Protein AF-K1RZ80-F1 (afdb_monomer_lite)

Structure (mmCIF, N/CA/C/O backbone):
data_AF-K1RZ80-F1
#
_entry.id   AF-K1RZ80-F1
#
loop_
_atom_site.group_PDB
_atom_site.id
_atom_site.type_symbol
_atom_site.label_atom_id
_atom_site.label_alt_id
_atom_site.label_comp_id
_atom_site.label_asym_id
_atom_site.label_entity_id
_atom_site.label_seq_id
_atom_site.pdbx_PDB_ins_code
_atom_site.Cartn_x
_atom_site.Cartn_y
_atom_site.Cartn_z
_atom_site.occupancy
_atom_site.B_iso_or_equiv
_atom_site.auth_seq_id
_atom_site.auth_comp_id
_atom_site.auth_asym_id
_atom_site.auth_atom_id
_atom_site.pdbx_PDB_model_num
ATOM 1 N N . SER A 1 1 ? -7.656 14.127 13.919 1.00 86.62 1 SER A N 1
ATOM 2 C CA . SER A 1 1 ? -7.186 12.731 14.032 1.00 86.62 1 SER A CA 1
ATOM 3 C C . SER A 1 1 ? -7.521 12.217 15.418 1.00 86.62 1 SER A C 1
ATOM 5 O O . SER A 1 1 ? -7.680 13.030 16.324 1.00 86.62 1 SER A O 1
ATOM 7 N N . PHE A 1 2 ? -7.633 10.900 15.578 1.00 92.19 2 PHE A N 1
ATOM 8 C CA . PHE A 1 2 ? -7.789 10.241 16.875 1.00 92.19 2 PHE A CA 1
ATOM 9 C C . PHE A 1 2 ? -6.548 9.406 17.171 1.00 92.19 2 PHE A C 1
ATOM 11 O O . PHE A 1 2 ? -6.024 8.739 16.284 1.00 92.19 2 PHE A O 1
ATOM 18 N N . PHE A 1 3 ? -6.063 9.457 18.407 1.00 91.81 3 PHE A N 1
ATOM 19 C CA . PHE A 1 3 ? -4.925 8.660 18.851 1.00 91.81 3 PHE A CA 1
ATOM 20 C C . PHE A 1 3 ? -5.044 8.362 20.343 1.00 91.81 3 PHE A C 1
ATOM 22 O O . PHE A 1 3 ? -5.672 9.110 21.094 1.00 91.81 3 PHE A O 1
ATOM 29 N N . TYR A 1 4 ? -4.457 7.242 20.754 1.00 93.12 4 TYR A N 1
ATOM 30 C CA . TYR A 1 4 ? -4.337 6.868 22.155 1.00 93.12 4 TYR A CA 1
ATOM 31 C C . TYR A 1 4 ? -3.032 7.422 22.726 1.00 93.12 4 TYR A C 1
ATOM 33 O O . TYR A 1 4 ? -2.011 7.414 22.042 1.00 93.12 4 TYR A O 1
ATOM 41 N N . GLN A 1 5 ? -3.079 7.881 23.974 1.00 91.75 5 GLN A N 1
ATOM 42 C CA . GLN A 1 5 ? -1.928 8.422 24.677 1.00 91.75 5 GLN A CA 1
ATOM 43 C C . GLN A 1 5 ? -1.682 7.609 25.948 1.00 91.75 5 GLN A C 1
ATOM 45 O O . GLN A 1 5 ? -2.529 7.569 26.837 1.00 91.75 5 GLN A O 1
ATOM 50 N N . GLU A 1 6 ? -0.529 6.949 25.990 1.00 89.38 6 GLU A N 1
ATOM 51 C CA . GLU A 1 6 ? -0.130 6.035 27.068 1.00 89.38 6 GLU A CA 1
ATOM 52 C C . GLU A 1 6 ? 0.535 6.783 28.228 1.00 89.38 6 GLU A C 1
ATOM 54 O O . GLU A 1 6 ? 0.257 6.515 29.395 1.00 89.38 6 GLU A O 1
ATOM 59 N N . GLU A 1 7 ? 1.339 7.793 27.898 1.00 91.69 7 GLU A N 1
ATOM 60 C CA . GLU A 1 7 ? 2.080 8.591 28.870 1.00 91.69 7 GLU A CA 1
ATOM 61 C C . GLU A 1 7 ? 1.317 9.854 29.300 1.00 91.69 7 GLU A C 1
ATOM 63 O O . GLU A 1 7 ? 0.594 10.451 28.490 1.00 91.69 7 GLU A O 1
ATOM 68 N N . PRO A 1 8 ? 1.519 10.346 30.538 1.00 91.38 8 PRO A N 1
ATOM 69 C CA . PRO A 1 8 ? 0.968 11.623 30.982 1.00 91.38 8 PRO A CA 1
ATOM 70 C C . PRO A 1 8 ? 1.283 12.767 30.007 1.00 91.38 8 PRO A C 1
ATOM 72 O O . PRO A 1 8 ? 2.397 12.884 29.499 1.00 91.38 8 PRO A O 1
ATOM 75 N N . PHE A 1 9 ? 0.305 13.639 29.760 1.00 89.25 9 PHE A N 1
ATOM 76 C CA . PHE A 1 9 ? 0.421 14.705 28.766 1.00 89.25 9 PHE A CA 1
ATOM 77 C C . PHE A 1 9 ? -0.214 16.015 29.234 1.00 89.25 9 PHE A C 1
ATOM 79 O O . PHE A 1 9 ? -1.078 16.042 30.110 1.00 89.25 9 PHE A O 1
ATOM 86 N N . LEU A 1 10 ? 0.208 17.109 28.600 1.00 90.00 10 LEU A N 1
ATOM 87 C CA . LEU A 1 10 ? -0.449 18.411 28.669 1.00 90.00 10 LEU A CA 1
ATOM 88 C C . LEU A 1 10 ? -1.168 18.646 27.341 1.00 90.00 10 LEU A C 1
ATOM 90 O O . LEU A 1 10 ? -0.557 18.530 26.279 1.00 90.00 10 LEU A O 1
ATOM 94 N N . SER A 1 11 ? -2.460 18.961 27.383 1.00 87.50 11 SER A N 1
ATOM 95 C CA . SER A 1 11 ? -3.217 19.258 26.169 1.00 87.50 11 SER A CA 1
ATOM 96 C C . SER A 1 11 ? -2.993 20.700 25.708 1.00 87.50 11 SER A C 1
ATOM 98 O O . SER A 1 11 ? -2.917 21.636 26.505 1.00 87.50 11 SER A O 1
ATOM 100 N N . GLY A 1 12 ? -2.908 20.880 24.389 1.00 87.50 12 GLY A N 1
ATOM 101 C CA . GLY A 1 12 ? -3.024 22.196 23.762 1.00 87.50 12 GLY A CA 1
ATOM 102 C C . GLY A 1 12 ? -4.464 22.719 23.802 1.00 87.50 12 GLY A C 1
ATOM 103 O O . GLY A 1 12 ? -5.393 21.989 24.146 1.00 87.50 12 GLY A O 1
ATOM 104 N N . ARG A 1 13 ? -4.654 23.986 23.407 1.00 85.38 13 ARG A N 1
ATOM 105 C CA . ARG A 1 13 ? -5.949 24.690 23.477 1.00 85.38 13 ARG A CA 1
ATOM 106 C C . ARG A 1 13 ? -7.095 23.950 22.773 1.00 85.38 13 ARG A C 1
ATOM 108 O O . ARG A 1 13 ? -8.190 23.892 23.316 1.00 85.38 13 ARG A O 1
ATOM 115 N N . ASP A 1 14 ? -6.828 23.387 21.596 1.00 86.19 14 ASP A N 1
ATOM 116 C CA . ASP A 1 14 ? -7.853 22.810 20.714 1.00 86.19 14 ASP A CA 1
ATOM 117 C C . ASP A 1 14 ? -7.755 21.272 20.647 1.00 86.19 14 ASP A C 1
ATOM 119 O O . ASP A 1 14 ? -7.998 20.661 19.608 1.00 86.19 14 ASP A O 1
ATOM 123 N N . ILE A 1 15 ? -7.354 20.641 21.760 1.00 88.44 15 ILE A N 1
ATOM 124 C CA . ILE A 1 15 ? -7.322 19.181 21.918 1.00 88.44 15 ILE A CA 1
ATOM 125 C C . ILE A 1 15 ? -8.421 18.756 22.889 1.00 88.44 15 ILE A C 1
ATOM 127 O O . ILE A 1 15 ? -8.431 19.149 24.056 1.00 88.44 15 ILE A O 1
ATOM 131 N N . TYR A 1 16 ? -9.311 17.892 22.409 1.00 89.56 16 TYR A N 1
ATOM 132 C CA . TYR A 1 16 ? -10.316 17.218 23.223 1.00 89.56 16 TYR A CA 1
ATOM 133 C C . TYR A 1 16 ? -9.842 15.806 23.577 1.00 89.56 16 TYR A C 1
ATOM 135 O O . TYR A 1 16 ? -9.120 15.180 22.802 1.00 89.56 16 TYR A O 1
ATOM 143 N N . 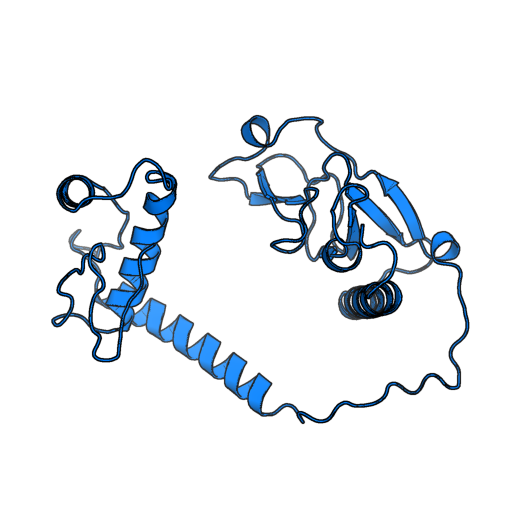TYR A 1 17 ? -10.262 15.295 24.734 1.00 89.75 17 TYR A N 1
ATOM 144 C CA . TYR A 1 17 ? -9.967 13.928 25.157 1.00 89.75 17 TYR A CA 1
ATOM 145 C C . TYR A 1 17 ? -11.244 13.202 25.576 1.00 89.75 17 TYR A C 1
ATOM 147 O O . TYR A 1 17 ? -12.213 13.813 26.030 1.00 89.75 17 TYR A O 1
ATOM 155 N N . VAL A 1 18 ? -11.219 11.882 25.429 1.00 88.44 18 VAL A N 1
ATOM 156 C CA . VAL A 1 18 ? -12.229 10.972 25.969 1.00 88.44 18 VAL A CA 1
ATOM 157 C C . VAL A 1 18 ? -11.600 10.281 27.170 1.00 88.44 18 VAL A C 1
ATOM 159 O O . VAL A 1 18 ? -10.481 9.783 27.071 1.00 88.44 18 VAL A O 1
ATOM 162 N N . ASP A 1 19 ? -12.287 10.266 28.313 1.00 88.62 19 ASP A N 1
ATOM 163 C CA . ASP A 1 19 ? -11.787 9.552 29.487 1.00 88.62 19 ASP A CA 1
ATOM 164 C C . ASP A 1 19 ? -11.922 8.040 29.286 1.00 88.62 19 ASP A C 1
ATOM 166 O O . ASP A 1 19 ? -13.008 7.460 29.373 1.00 88.62 19 ASP A O 1
ATOM 170 N N . THR A 1 20 ? -10.791 7.409 28.998 1.00 90.06 20 THR A N 1
ATOM 171 C CA . THR A 1 20 ? -10.685 5.985 28.695 1.00 90.06 20 THR A CA 1
ATOM 172 C C . THR A 1 20 ? -9.988 5.191 29.797 1.00 90.06 20 THR A C 1
ATOM 174 O O . THR A 1 20 ? -9.735 4.007 29.613 1.00 90.06 20 THR A O 1
ATOM 177 N N . ARG A 1 21 ? -9.738 5.784 30.976 1.00 88.44 21 ARG A N 1
ATOM 178 C CA . ARG A 1 21 ? -8.948 5.172 32.071 1.00 88.44 21 ARG A CA 1
ATOM 179 C C . ARG A 1 21 ? -9.487 3.840 32.599 1.00 88.44 21 ARG A C 1
ATOM 181 O O . ARG A 1 21 ? -8.762 3.102 33.253 1.00 88.44 21 ARG A O 1
ATOM 188 N N . LYS A 1 22 ? -10.762 3.542 32.348 1.00 92.06 22 LYS A N 1
ATOM 189 C CA . LYS A 1 22 ? -11.399 2.264 32.704 1.00 92.06 22 LYS A CA 1
ATOM 190 C C . LYS A 1 22 ? -11.140 1.134 31.700 1.00 92.06 22 LYS A C 1
ATOM 192 O O . LYS A 1 22 ? -11.541 0.005 31.963 1.00 92.06 22 LYS A O 1
ATOM 197 N N . TYR A 1 23 ? -10.550 1.440 30.550 1.00 93.06 23 TYR A N 1
ATOM 198 C CA . TYR A 1 23 ? -10.295 0.494 29.472 1.00 93.06 23 TYR A CA 1
ATOM 199 C C . TYR A 1 23 ? -8.794 0.243 29.332 1.00 93.06 23 TYR A C 1
ATOM 201 O O . TYR A 1 23 ? -7.968 1.086 29.678 1.00 93.06 23 TYR A O 1
ATOM 209 N N . SER A 1 24 ? -8.447 -0.925 28.806 1.00 95.00 24 SER A N 1
ATOM 210 C CA . SER A 1 24 ? -7.075 -1.269 28.447 1.00 95.00 24 SER A CA 1
ATOM 211 C C . SER A 1 24 ? -6.569 -0.409 27.286 1.00 95.00 24 SER A C 1
ATOM 213 O O . SER A 1 24 ? -7.340 0.101 26.466 1.00 95.00 24 SER A O 1
ATOM 215 N N . ALA A 1 25 ? -5.246 -0.295 27.174 1.00 94.81 25 ALA A N 1
ATOM 216 C CA . ALA A 1 25 ? -4.604 0.412 2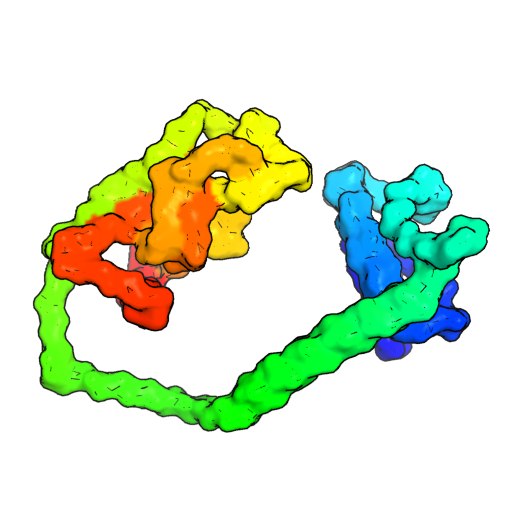6.070 1.00 94.81 25 ALA A CA 1
ATOM 217 C C . ALA A 1 25 ? -4.997 -0.172 24.698 1.00 94.81 25 ALA A C 1
ATOM 219 O O . ALA A 1 25 ? -5.257 0.576 23.758 1.00 94.81 25 ALA A O 1
ATOM 220 N N . ASN A 1 26 ? -5.113 -1.497 24.597 1.00 96.25 26 ASN A N 1
ATOM 221 C CA . ASN A 1 26 ? -5.495 -2.206 23.375 1.00 96.25 26 ASN A CA 1
ATOM 222 C C . ASN A 1 26 ? -6.915 -1.858 22.918 1.00 96.25 26 ASN A C 1
ATOM 224 O O . ASN A 1 26 ? -7.099 -1.432 21.778 1.00 96.25 26 ASN A O 1
ATOM 228 N N . VAL A 1 27 ? -7.900 -1.908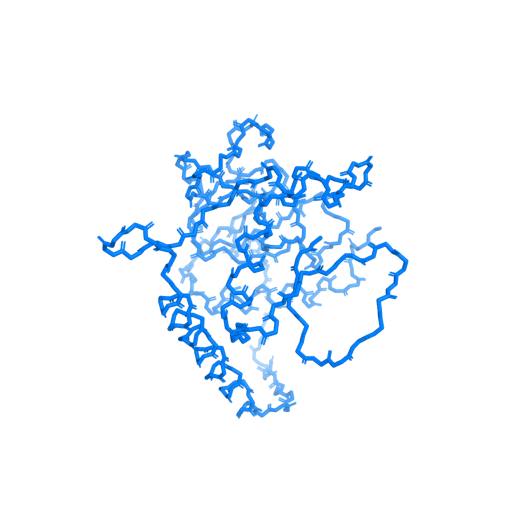 23.818 1.00 96.00 27 VAL A N 1
ATOM 229 C CA . VAL A 1 27 ? -9.266 -1.446 23.523 1.00 96.00 27 VAL A CA 1
ATOM 230 C C . VAL A 1 27 ? -9.270 0.018 23.074 1.00 96.00 27 VAL A C 1
ATOM 232 O O . VAL A 1 27 ? -9.947 0.374 22.108 1.00 96.00 27 VAL A O 1
ATOM 235 N N . CYS A 1 28 ? -8.496 0.880 23.738 1.00 95.69 28 CYS A N 1
ATOM 236 C CA . CYS A 1 28 ? -8.421 2.294 23.372 1.00 95.69 28 CYS A CA 1
ATOM 237 C C . CYS A 1 28 ? -7.835 2.506 21.971 1.00 95.69 28 CYS A C 1
ATOM 239 O O . CYS A 1 28 ? -8.366 3.313 21.207 1.00 95.69 28 CYS A O 1
ATOM 241 N N . ARG A 1 29 ? -6.765 1.779 21.625 1.00 95.00 29 ARG A N 1
ATOM 242 C CA . ARG A 1 29 ? -6.146 1.808 20.291 1.00 95.00 29 ARG A CA 1
ATOM 243 C C . ARG A 1 29 ? -7.136 1.341 19.224 1.00 95.00 29 ARG A C 1
ATOM 245 O O . ARG A 1 29 ? -7.298 2.038 18.228 1.00 95.00 29 ARG A O 1
ATOM 252 N N . PHE A 1 30 ? -7.865 0.250 19.473 1.00 96.44 30 PHE A N 1
ATOM 253 C CA . PHE A 1 30 ? -8.898 -0.246 18.558 1.00 96.44 30 PHE A CA 1
ATOM 254 C C . PHE A 1 30 ? -9.966 0.819 18.272 1.00 96.44 30 PHE A C 1
ATOM 256 O O . PHE A 1 30 ? -10.258 1.141 17.120 1.00 96.44 30 PHE A O 1
ATOM 263 N N . ILE A 1 31 ? -10.522 1.419 19.329 1.00 94.62 31 ILE A N 1
ATOM 264 C CA . ILE A 1 31 ? -11.562 2.446 19.202 1.00 94.62 31 ILE A CA 1
ATOM 265 C C . ILE A 1 31 ? -11.027 3.686 18.483 1.00 94.62 31 ILE A C 1
ATOM 267 O O . ILE A 1 31 ? -11.729 4.246 17.641 1.00 94.62 31 ILE A O 1
ATOM 271 N N . ALA A 1 32 ? -9.791 4.107 18.769 1.00 94.50 32 ALA A N 1
ATOM 272 C CA . ALA A 1 32 ? -9.161 5.222 18.068 1.00 94.50 32 ALA A CA 1
ATOM 273 C C . ALA A 1 32 ? -9.068 4.956 16.554 1.00 94.50 32 ALA A C 1
ATOM 275 O O . ALA A 1 32 ? -9.372 5.850 15.763 1.00 94.50 32 ALA A O 1
ATOM 276 N N . THR A 1 33 ? -8.741 3.726 16.143 1.00 92.56 33 THR A N 1
ATOM 277 C CA . THR A 1 33 ? -8.739 3.319 14.730 1.00 92.56 33 THR A CA 1
ATOM 278 C C . THR A 1 33 ? -10.136 3.387 14.113 1.00 92.56 33 THR A C 1
ATOM 280 O O . THR A 1 33 ? -10.295 3.953 13.032 1.00 92.56 33 THR A O 1
ATOM 283 N N . CYS A 1 34 ? -11.171 2.894 14.801 1.00 94.62 34 CYS A N 1
ATOM 284 C CA . CYS A 1 34 ? -12.553 3.006 14.324 1.00 94.62 34 CYS A CA 1
ATOM 285 C C . CYS A 1 34 ? -13.002 4.470 14.191 1.00 94.62 34 CYS A C 1
ATOM 287 O O . CYS A 1 34 ? -13.637 4.833 13.204 1.00 94.62 34 CYS A O 1
ATOM 289 N N . LEU A 1 35 ? -12.633 5.337 15.137 1.00 93.69 35 LEU A N 1
ATOM 290 C CA . LEU A 1 35 ? -12.926 6.773 15.085 1.00 93.69 35 LEU A CA 1
ATOM 291 C C . LEU A 1 35 ? -12.171 7.492 13.963 1.00 93.69 35 LEU A C 1
ATOM 293 O O . LEU A 1 35 ? -12.647 8.492 13.430 1.00 93.69 35 LEU A O 1
ATOM 297 N N . GLN A 1 36 ? -11.012 6.986 13.547 1.00 91.19 36 GLN A N 1
ATOM 298 C CA . GLN A 1 36 ? -10.270 7.580 12.442 1.00 91.19 36 GLN A CA 1
ATOM 299 C C . GLN A 1 36 ? -11.064 7.534 11.122 1.00 91.19 36 GLN A C 1
ATOM 301 O O . GLN A 1 36 ? -10.875 8.403 10.270 1.00 91.19 36 GLN A O 1
ATOM 306 N N . THR A 1 37 ? -12.013 6.599 10.987 1.00 89.44 37 THR A N 1
ATOM 307 C CA . THR A 1 37 ? -12.876 6.469 9.802 1.00 89.44 37 THR A CA 1
ATOM 308 C C . THR A 1 37 ? -13.810 7.656 9.587 1.00 89.44 37 THR A C 1
ATOM 310 O O . THR A 1 37 ? -14.185 7.901 8.454 1.00 89.44 37 THR A O 1
ATOM 313 N N . ILE A 1 38 ? -14.156 8.442 10.613 1.00 91.62 38 ILE A N 1
ATOM 314 C CA . ILE A 1 38 ? -15.034 9.617 10.448 1.00 91.62 38 ILE A CA 1
ATOM 315 C C . ILE A 1 38 ? -14.258 10.916 10.212 1.00 91.62 38 ILE A C 1
ATOM 317 O O . ILE A 1 38 ? -14.853 11.946 9.908 1.00 91.62 38 ILE A O 1
ATOM 321 N N . VAL A 1 39 ? -12.926 10.897 10.329 1.00 88.62 39 VAL A N 1
ATOM 322 C CA . VAL A 1 39 ? -12.100 12.115 10.277 1.00 88.62 39 VAL A CA 1
ATOM 323 C C . VAL A 1 39 ? -12.181 12.815 8.921 1.00 88.62 39 VAL A C 1
ATOM 325 O O . VAL A 1 39 ? -12.120 14.040 8.880 1.00 88.62 39 VAL A O 1
ATOM 328 N N . PHE A 1 40 ? -12.377 12.081 7.821 1.00 85.44 40 PHE A N 1
ATOM 329 C CA . PHE A 1 40 ? -12.494 12.683 6.487 1.00 85.44 40 PHE A CA 1
ATOM 330 C C . PHE A 1 40 ? -13.704 13.625 6.352 1.00 85.44 40 PHE A C 1
ATOM 332 O O . PHE A 1 40 ? -13.670 14.537 5.529 1.00 85.44 40 PHE A O 1
ATOM 339 N N . LYS A 1 41 ? -14.749 13.446 7.179 1.00 88.12 41 LYS A N 1
ATOM 340 C CA . LYS A 1 41 ? -15.929 14.326 7.225 1.00 88.12 41 LYS A CA 1
ATOM 341 C C . LYS A 1 41 ? -15.608 15.717 7.785 1.00 88.12 41 LYS A C 1
ATOM 343 O O . LYS A 1 41 ? -16.384 16.647 7.581 1.00 88.12 41 LYS A O 1
ATOM 348 N N . TYR A 1 42 ? -14.480 15.853 8.485 1.00 90.56 42 TYR A N 1
ATOM 349 C CA . TYR A 1 42 ? -14.088 17.048 9.231 1.00 90.56 42 TYR A CA 1
ATOM 350 C C . TYR A 1 42 ? -12.750 17.609 8.725 1.00 90.56 42 TYR A C 1
ATOM 352 O O . TYR A 1 42 ? -11.717 17.477 9.395 1.00 90.56 42 TYR A O 1
ATOM 360 N N . PRO A 1 43 ? -12.732 18.198 7.513 1.00 84.31 43 PRO A N 1
ATOM 361 C CA . PRO A 1 43 ? -11.545 18.832 6.950 1.00 84.31 43 PRO A CA 1
ATOM 362 C C . PRO A 1 43 ? -11.122 20.073 7.751 1.00 84.31 43 PRO A C 1
ATOM 364 O O . PRO A 1 43 ? -11.834 20.559 8.622 1.00 84.31 43 PRO A O 1
ATOM 367 N N . TYR A 1 44 ? -9.958 20.639 7.427 1.00 79.69 44 TYR A N 1
ATOM 368 C CA . TYR A 1 44 ? -9.350 21.744 8.185 1.00 79.69 44 TYR A CA 1
ATOM 369 C C . TYR A 1 44 ? -10.280 22.951 8.436 1.00 79.69 44 TYR A C 1
ATOM 371 O O . TYR A 1 44 ? -10.255 23.542 9.512 1.00 79.69 44 TYR A O 1
ATOM 379 N N . ASN A 1 45 ? -11.113 23.315 7.459 1.00 88.69 45 ASN A N 1
ATOM 380 C CA . ASN A 1 45 ? -12.065 24.425 7.566 1.00 88.69 45 ASN A CA 1
ATOM 381 C C . ASN A 1 45 ? -13.384 24.053 8.276 1.00 88.69 45 ASN A C 1
ATOM 383 O O . ASN A 1 45 ? -14.213 24.934 8.500 1.00 88.69 45 ASN A O 1
ATOM 387 N N . PHE A 1 46 ? -13.578 22.781 8.630 1.00 87.44 46 PHE A N 1
ATOM 388 C CA . PHE A 1 46 ? -14.744 22.265 9.339 1.00 87.44 46 PHE A CA 1
ATOM 389 C C . PHE A 1 46 ? -14.312 21.254 10.412 1.00 87.44 46 PHE A C 1
ATOM 391 O O . PHE A 1 46 ? -14.322 20.041 10.211 1.00 87.44 46 PHE A O 1
ATOM 398 N N . GLY A 1 47 ? -13.887 21.780 11.563 1.00 86.69 47 GLY A N 1
ATOM 399 C CA . GLY A 1 47 ? -13.358 20.979 12.664 1.00 86.69 47 GLY A CA 1
ATOM 400 C C . GLY A 1 47 ? -14.412 20.134 13.385 1.00 86.69 47 GLY A C 1
ATOM 401 O O . GLY A 1 47 ? -15.580 20.504 13.494 1.00 86.69 47 GLY A O 1
ATOM 402 N N . LEU A 1 48 ? -13.963 19.005 13.932 1.00 89.81 48 LEU A N 1
ATOM 403 C CA . LEU A 1 48 ? -14.770 18.131 14.776 1.00 89.81 48 LEU A CA 1
ATOM 404 C C . LEU A 1 48 ? -14.854 18.686 16.204 1.00 89.81 48 LEU A C 1
ATOM 406 O O . LEU A 1 48 ? -13.872 18.664 16.945 1.00 89.81 48 LEU A O 1
ATOM 410 N N . PHE A 1 49 ? -16.038 19.154 16.593 1.00 91.00 49 PHE A N 1
ATOM 411 C CA . PHE A 1 49 ? -16.334 19.616 17.952 1.00 91.00 49 PHE A CA 1
ATOM 412 C C . PHE A 1 49 ? -17.023 18.519 18.782 1.00 91.00 49 PHE A C 1
ATOM 414 O O . PHE A 1 49 ? -17.700 17.665 18.207 1.00 91.00 49 PHE A O 1
ATOM 421 N N . PRO A 1 50 ? -16.925 18.543 20.127 1.00 90.75 50 PRO A N 1
ATOM 422 C CA . PRO A 1 50 ? -17.493 17.501 20.986 1.00 90.75 50 PRO A CA 1
ATOM 423 C C . PRO A 1 50 ? -18.980 17.217 20.759 1.00 90.75 50 PRO A C 1
ATOM 425 O O . PRO A 1 50 ? -19.379 16.060 20.801 1.00 90.75 50 PRO A O 1
ATOM 428 N N . GLU A 1 51 ? -19.794 18.243 20.495 1.00 91.94 51 GLU A N 1
ATOM 429 C CA . GLU A 1 51 ? -21.226 18.051 20.221 1.00 91.94 51 GLU A CA 1
ATOM 430 C C . GLU A 1 51 ? -21.464 17.266 18.926 1.00 91.94 51 GLU A C 1
ATOM 432 O O . GLU A 1 51 ? -22.315 16.389 18.904 1.00 91.94 51 GLU A O 1
ATOM 437 N N . LEU A 1 52 ? -20.653 17.494 17.889 1.00 92.69 52 LEU A N 1
ATOM 438 C CA . LEU A 1 52 ? -20.739 16.737 16.637 1.00 92.69 52 LEU A CA 1
ATOM 439 C C . LEU A 1 52 ? -20.314 15.278 16.842 1.00 92.69 52 LEU A C 1
ATOM 441 O O . LEU A 1 52 ? -20.942 14.373 16.308 1.00 92.69 52 LEU A O 1
ATOM 445 N N . LEU A 1 53 ? -19.279 15.040 17.656 1.00 92.00 53 LEU A N 1
ATOM 446 C CA . LEU A 1 53 ? -18.801 13.686 17.945 1.00 92.00 53 LEU A CA 1
ATOM 447 C C . LEU A 1 53 ? -19.842 12.833 18.692 1.00 92.00 53 LEU A C 1
ATOM 449 O O . LEU A 1 53 ? -19.864 11.620 18.508 1.00 92.00 53 LEU A O 1
ATOM 453 N N . LYS A 1 54 ? -20.702 13.437 19.523 1.00 92.00 54 LYS A N 1
ATOM 454 C CA . LYS A 1 54 ? -21.769 12.708 20.237 1.00 92.00 54 LYS A CA 1
ATOM 455 C C . LYS A 1 54 ? -22.816 12.113 19.293 1.00 92.00 54 LYS A C 1
ATOM 457 O O . LYS A 1 54 ? -23.390 11.080 19.627 1.00 92.00 54 LYS A O 1
ATOM 462 N N . ASP A 1 55 ? -23.040 12.752 18.148 1.00 93.31 55 ASP A N 1
ATOM 463 C CA . ASP A 1 55 ? -24.021 12.326 17.145 1.00 93.31 55 ASP A CA 1
ATOM 464 C C . ASP A 1 55 ? -23.419 11.390 16.082 1.00 93.31 55 ASP A C 1
ATOM 466 O O . ASP A 1 55 ? -24.141 10.798 15.274 1.00 93.31 55 ASP A O 1
ATOM 470 N N . GLU A 1 56 ? -22.093 11.236 16.070 1.00 94.06 56 GLU A N 1
ATOM 471 C CA . GLU A 1 56 ? -21.398 10.378 15.119 1.00 94.06 56 GLU A CA 1
ATOM 472 C C . GLU A 1 56 ? -21.606 8.887 15.403 1.00 94.06 56 GLU A C 1
ATOM 474 O O . GLU A 1 56 ? -21.781 8.438 16.538 1.00 94.06 56 GLU A O 1
ATOM 479 N N . ARG A 1 57 ? -21.574 8.091 14.331 1.00 92.88 57 ARG A N 1
ATOM 480 C CA . ARG A 1 57 ? -21.808 6.644 14.389 1.00 92.88 57 ARG A CA 1
ATOM 481 C C . ARG A 1 57 ? -20.608 5.912 13.816 1.00 92.88 57 ARG A C 1
ATOM 483 O O . ARG A 1 57 ? -20.239 6.127 12.665 1.00 92.88 57 ARG A O 1
ATOM 490 N N . ILE A 1 58 ? -20.045 5.013 14.615 1.00 93.69 58 ILE A N 1
ATOM 491 C CA . ILE A 1 58 ? -18.965 4.109 14.213 1.00 93.69 58 ILE A CA 1
ATOM 492 C C . ILE A 1 58 ? -19.416 2.657 14.352 1.00 93.69 58 ILE A C 1
ATOM 494 O O . ILE A 1 58 ? -20.278 2.337 15.172 1.00 93.69 58 ILE A O 1
ATOM 498 N N . MET A 1 59 ? -18.824 1.775 13.549 1.00 92.94 59 MET A N 1
ATOM 499 C CA . MET A 1 59 ? -19.026 0.335 13.678 1.00 92.94 59 MET A CA 1
ATOM 500 C C . MET A 1 59 ? -18.059 -0.228 14.714 1.00 92.94 59 MET A C 1
ATOM 502 O O . MET A 1 59 ? -16.856 0.015 14.640 1.00 92.94 59 MET A O 1
ATOM 506 N N . LEU A 1 60 ? -18.595 -0.991 15.664 1.00 95.38 60 LEU A N 1
ATOM 507 C CA . LEU A 1 60 ? -17.833 -1.695 16.688 1.00 95.38 60 LEU A CA 1
ATOM 508 C C . LEU A 1 60 ? -18.321 -3.146 16.786 1.00 95.38 60 LEU A C 1
ATOM 510 O O . LEU A 1 60 ? -19.490 -3.417 16.498 1.00 95.38 60 LEU A O 1
ATOM 514 N N . PRO A 1 61 ? -17.444 -4.084 17.176 1.00 96.38 61 PRO A N 1
ATOM 515 C CA . PRO A 1 61 ? -17.807 -5.486 17.315 1.00 96.38 61 PRO A CA 1
ATOM 516 C C . PRO A 1 61 ? -18.786 -5.677 18.478 1.00 96.38 61 PRO A C 1
ATOM 518 O O . PRO A 1 61 ? -18.642 -5.058 19.535 1.00 96.38 61 PRO A O 1
ATOM 521 N N . VAL A 1 62 ? -19.754 -6.573 18.287 1.00 97.25 62 VAL A N 1
ATOM 522 C CA . VAL A 1 62 ? -20.734 -6.964 19.309 1.00 97.25 62 VAL A CA 1
ATOM 523 C C . VAL A 1 62 ? -20.619 -8.448 19.648 1.00 97.25 62 VAL A C 1
ATOM 525 O O . VAL A 1 62 ? -20.107 -9.242 18.856 1.00 97.25 62 VAL A O 1
ATOM 528 N N . ASP A 1 63 ? -21.022 -8.817 20.858 1.00 95.38 63 ASP A N 1
ATOM 529 C CA . ASP A 1 63 ? -21.056 -10.192 21.338 1.00 95.38 63 ASP A CA 1
ATOM 530 C C . ASP A 1 63 ? -22.371 -10.890 20.940 1.00 95.38 63 ASP A C 1
ATOM 532 O O . ASP A 1 63 ? -23.229 -10.330 20.254 1.00 95.38 63 ASP A O 1
ATOM 536 N N . SER A 1 64 ? -22.555 -12.137 21.379 1.00 94.75 64 SER A N 1
ATOM 537 C CA . SER A 1 64 ? -23.773 -12.908 21.095 1.00 94.75 64 SER A CA 1
ATOM 538 C C . SER A 1 64 ? -25.047 -12.330 21.724 1.00 94.75 64 SER A C 1
ATOM 540 O O . SER A 1 64 ? -26.144 -12.763 21.373 1.00 94.75 64 SER A O 1
ATOM 542 N N . LYS A 1 65 ? -24.923 -11.365 22.641 1.00 94.81 65 LYS A N 1
ATOM 543 C CA . LYS A 1 65 ? -26.035 -10.651 23.277 1.00 94.81 65 LYS A CA 1
ATOM 544 C C . LYS A 1 65 ? -26.327 -9.311 22.595 1.00 94.81 65 LYS A C 1
ATOM 546 O O . LYS A 1 65 ? -27.306 -8.669 22.959 1.00 94.81 65 LYS A O 1
ATOM 551 N N . GLY A 1 66 ? -25.527 -8.914 21.602 1.00 93.44 66 GLY A N 1
ATOM 552 C CA . GLY A 1 66 ? -25.637 -7.622 20.926 1.00 93.44 66 GLY A CA 1
ATOM 553 C C . GLY A 1 66 ? -24.971 -6.470 21.682 1.00 93.44 66 GLY A C 1
ATOM 554 O O . GLY A 1 66 ? -25.129 -5.319 21.282 1.00 93.44 66 GLY A O 1
ATOM 555 N N . GLU A 1 67 ? -24.223 -6.765 22.746 1.00 94.94 67 GLU A N 1
ATOM 556 C CA . GLU A 1 67 ? -23.472 -5.778 23.523 1.00 94.94 67 GLU A CA 1
ATOM 557 C C . GLU A 1 67 ? -22.056 -5.620 22.962 1.00 94.94 67 GLU A C 1
ATOM 559 O O . GLU A 1 67 ? -21.561 -6.495 22.257 1.00 94.94 67 GLU A O 1
ATOM 564 N N . LEU A 1 68 ? -21.366 -4.519 23.272 1.00 94.69 68 LEU A N 1
ATOM 565 C CA . LEU A 1 68 ? -19.997 -4.297 22.789 1.00 94.69 68 LEU A CA 1
ATOM 566 C C . LEU A 1 68 ? -19.047 -5.428 23.208 1.00 94.69 68 LEU A C 1
ATOM 568 O O . LEU A 1 68 ? -18.907 -5.749 24.390 1.00 94.69 68 LEU A O 1
ATOM 572 N N . ASN A 1 69 ? -18.330 -5.981 22.231 1.00 97.19 69 ASN A N 1
ATOM 573 C CA . ASN A 1 69 ? -17.394 -7.075 22.448 1.00 97.19 69 ASN A CA 1
ATOM 574 C C . ASN A 1 69 ? -16.000 -6.549 22.811 1.00 97.19 69 ASN A C 1
ATOM 576 O O . ASN A 1 69 ? -15.085 -6.499 21.988 1.00 97.19 69 ASN A O 1
ATOM 580 N N . TRP A 1 70 ? -15.850 -6.139 24.070 1.00 94.88 70 TRP A N 1
ATOM 581 C CA . TRP A 1 70 ? -14.587 -5.633 24.619 1.00 94.88 70 TRP A CA 1
ATOM 582 C C . TRP A 1 70 ? -13.450 -6.651 24.546 1.00 94.88 70 TRP A C 1
ATOM 584 O O . TRP A 1 70 ? -12.317 -6.277 24.258 1.00 94.88 70 TRP A O 1
ATOM 594 N N . MET A 1 71 ? -13.765 -7.928 24.766 1.00 96.06 71 MET A N 1
ATOM 595 C CA . MET A 1 71 ? -12.781 -9.010 24.754 1.00 96.06 71 MET A CA 1
ATOM 596 C C . MET A 1 71 ? -12.216 -9.236 23.353 1.00 96.06 71 MET A C 1
ATOM 598 O O . MET A 1 71 ? -11.007 -9.336 23.198 1.00 96.06 71 MET A O 1
ATOM 602 N N . TYR A 1 72 ? -13.062 -9.196 22.320 1.00 96.81 72 TYR A N 1
ATOM 603 C CA . TYR A 1 72 ? -12.590 -9.245 20.938 1.00 96.81 72 TYR A CA 1
ATOM 604 C C . TYR A 1 72 ? -11.659 -8.072 20.608 1.00 96.81 72 TYR A C 1
ATOM 606 O O . TYR A 1 72 ? -10.617 -8.278 19.993 1.00 96.81 72 TYR A O 1
ATOM 614 N N . MET A 1 73 ? -12.019 -6.842 21.004 1.00 96.75 73 MET A N 1
ATOM 615 C CA . MET A 1 73 ? -11.178 -5.665 20.740 1.00 96.75 73 MET A CA 1
ATOM 616 C C . MET A 1 73 ? -9.806 -5.788 21.416 1.00 96.75 73 MET A C 1
ATOM 618 O O . MET A 1 73 ? -8.800 -5.410 20.816 1.00 96.75 73 MET A O 1
ATOM 622 N N . GLU A 1 74 ? -9.769 -6.339 22.633 1.00 96.88 74 GLU A N 1
ATOM 623 C CA . GLU A 1 74 ? -8.535 -6.640 23.361 1.00 96.88 74 GLU A CA 1
ATOM 624 C C . GLU A 1 74 ? -7.681 -7.674 22.622 1.00 96.88 74 GLU A C 1
ATOM 626 O O . GLU A 1 74 ? -6.555 -7.372 22.237 1.00 96.88 74 GLU A O 1
ATOM 631 N N . GLU A 1 75 ? -8.230 -8.868 22.386 1.00 97.12 75 GLU A N 1
ATOM 632 C CA . GLU A 1 75 ? -7.514 -10.003 21.792 1.00 97.12 75 GLU A CA 1
ATOM 633 C C . GLU A 1 75 ? -7.022 -9.688 20.376 1.00 97.12 75 GLU A C 1
ATOM 635 O O . GLU A 1 75 ? -5.899 -10.037 20.005 1.00 97.12 75 GLU A O 1
ATOM 640 N N . TYR A 1 76 ? -7.839 -8.985 19.586 1.00 97.12 76 TYR A N 1
ATOM 641 C CA . TYR A 1 76 ? -7.464 -8.565 18.242 1.00 97.12 76 TYR A CA 1
ATOM 642 C C . TYR A 1 76 ? -6.251 -7.635 18.273 1.00 97.12 76 TYR A C 1
ATOM 644 O O . TYR A 1 76 ? -5.272 -7.871 17.567 1.00 97.12 76 TYR A O 1
ATOM 652 N N . MET A 1 77 ? -6.297 -6.584 19.097 1.00 96.31 77 MET A N 1
ATOM 653 C CA . MET A 1 77 ? -5.186 -5.639 19.176 1.00 96.31 77 MET A CA 1
ATOM 654 C C . MET A 1 77 ? -3.951 -6.259 19.808 1.00 96.31 77 MET A C 1
ATOM 656 O O . MET A 1 77 ? -2.856 -5.968 19.344 1.00 96.31 77 MET A O 1
ATOM 660 N N . GLN A 1 78 ? -4.108 -7.130 20.805 1.00 96.44 78 GLN A N 1
ATOM 661 C CA . GLN A 1 78 ? -2.991 -7.873 21.373 1.00 96.44 78 GLN A CA 1
ATOM 662 C C . GLN A 1 78 ? -2.253 -8.656 20.281 1.00 96.44 78 GLN A C 1
ATOM 664 O O . GLN A 1 78 ? -1.047 -8.487 20.129 1.00 96.44 78 GLN A O 1
ATOM 669 N N . LYS A 1 79 ? -2.978 -9.422 19.459 1.00 96.38 79 LYS A N 1
ATOM 670 C CA . LYS A 1 79 ? -2.379 -10.170 18.349 1.00 96.38 79 LYS A CA 1
ATOM 671 C C . LYS A 1 79 ? -1.652 -9.258 17.354 1.00 96.38 79 LYS A C 1
ATOM 673 O O . LYS A 1 79 ? -0.542 -9.567 16.935 1.00 96.38 79 LYS A O 1
ATOM 678 N N . VAL A 1 80 ? -2.254 -8.1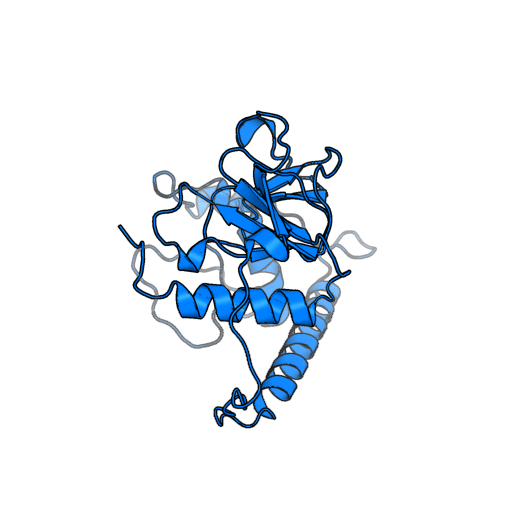22 16.992 1.00 94.25 80 VAL A N 1
ATOM 679 C CA . VAL A 1 80 ? -1.617 -7.138 16.099 1.00 94.25 80 VAL A CA 1
ATOM 680 C C . VAL A 1 80 ? -0.325 -6.586 16.715 1.00 94.25 80 VAL A C 1
ATOM 682 O O . VAL A 1 80 ? 0.679 -6.464 16.017 1.00 94.25 80 VAL A O 1
ATOM 685 N N . MET A 1 81 ? -0.327 -6.263 18.011 1.00 92.69 81 MET A N 1
ATOM 686 C CA . MET A 1 81 ? 0.862 -5.763 18.706 1.00 92.69 81 MET A CA 1
ATOM 687 C C . MET A 1 81 ? 1.967 -6.824 18.772 1.00 92.69 81 MET A C 1
ATOM 689 O O . MET A 1 81 ? 3.116 -6.500 18.488 1.00 92.69 81 MET A O 1
ATOM 693 N N . GLU A 1 82 ? 1.625 -8.084 19.047 1.00 93.75 82 GLU A N 1
ATOM 694 C CA . GLU A 1 82 ? 2.572 -9.209 19.051 1.00 93.75 82 GLU A CA 1
ATOM 695 C C . GLU A 1 82 ? 3.219 -9.428 17.667 1.00 93.75 82 GLU A C 1
ATOM 697 O O . GLU A 1 82 ? 4.433 -9.622 17.561 1.00 93.75 82 GLU A O 1
ATOM 702 N N . GLU A 1 83 ? 2.442 -9.342 16.580 1.00 93.50 83 GLU A N 1
ATOM 703 C CA . GLU A 1 83 ? 2.962 -9.435 15.204 1.00 93.50 83 GLU A CA 1
ATOM 704 C C . GLU A 1 83 ? 3.942 -8.293 14.876 1.00 93.50 83 GLU A C 1
ATOM 706 O O . GLU A 1 83 ? 4.983 -8.500 14.234 1.00 93.50 83 GLU A O 1
ATOM 711 N N . VAL A 1 84 ? 3.633 -7.078 15.337 1.00 90.88 84 VAL A N 1
ATOM 712 C CA . VAL A 1 84 ? 4.499 -5.905 15.167 1.00 90.88 84 VAL A CA 1
ATOM 713 C C . VAL A 1 84 ? 5.774 -6.039 15.997 1.00 90.88 84 VAL A C 1
ATOM 715 O O . VAL A 1 84 ? 6.857 -5.780 15.474 1.00 90.88 84 VAL A O 1
ATOM 718 N N . GLU A 1 85 ? 5.679 -6.477 17.251 1.00 91.75 85 GLU A N 1
ATOM 719 C CA . GLU A 1 85 ? 6.839 -6.709 18.117 1.00 91.75 85 GLU A CA 1
ATOM 720 C C . GLU A 1 85 ? 7.784 -7.748 17.517 1.00 91.75 85 GLU A C 1
ATOM 722 O O . GLU A 1 85 ? 8.981 -7.486 17.418 1.00 91.75 85 GLU A O 1
ATOM 727 N N . SER A 1 86 ? 7.256 -8.864 17.004 1.00 90.62 86 SER A N 1
ATOM 728 C CA . SER A 1 86 ? 8.064 -9.863 16.296 1.00 90.62 86 SER A CA 1
ATOM 729 C C . SER A 1 86 ? 8.765 -9.270 15.069 1.00 90.62 86 SER A C 1
ATOM 731 O O . SER A 1 86 ? 9.946 -9.522 14.822 1.00 90.62 86 SER A O 1
ATOM 733 N N . SER A 1 87 ? 8.063 -8.429 14.306 1.00 90.19 87 SER A N 1
ATOM 734 C CA . SER A 1 87 ? 8.642 -7.745 13.146 1.00 90.19 87 SER A CA 1
ATOM 735 C C . SER A 1 87 ? 9.767 -6.785 13.551 1.00 90.19 87 SER A C 1
ATOM 737 O O . SER A 1 87 ? 10.808 -6.744 12.893 1.00 90.19 87 SER A O 1
ATOM 739 N N . ILE A 1 88 ? 9.596 -6.044 14.649 1.00 90.00 88 ILE A N 1
ATOM 740 C CA . ILE A 1 88 ? 10.621 -5.147 15.203 1.00 90.00 88 ILE A CA 1
ATOM 741 C C . ILE A 1 88 ? 11.811 -5.942 15.739 1.00 90.00 88 ILE A C 1
ATOM 743 O O . ILE A 1 88 ? 12.953 -5.549 15.508 1.00 90.00 88 ILE A O 1
ATOM 747 N N . GLU A 1 89 ? 11.573 -7.065 16.412 1.00 90.38 89 GLU A N 1
ATOM 748 C CA . GLU A 1 89 ? 12.631 -7.930 16.923 1.00 90.38 89 GLU A CA 1
ATOM 749 C C . GLU A 1 89 ? 13.486 -8.467 15.768 1.00 90.38 89 GLU A C 1
ATOM 751 O O . GLU A 1 89 ? 14.712 -8.336 15.800 1.00 90.38 89 GLU A O 1
ATOM 756 N N . ASN A 1 90 ? 12.855 -8.942 14.691 1.00 86.69 90 ASN A N 1
ATOM 757 C CA . ASN A 1 90 ? 13.553 -9.366 13.475 1.00 86.69 90 ASN A CA 1
ATOM 758 C C . ASN A 1 90 ? 14.388 -8.231 12.859 1.00 86.69 90 ASN A C 1
ATOM 760 O O . ASN A 1 90 ? 15.526 -8.452 12.445 1.00 86.69 90 ASN A O 1
ATOM 764 N N . LEU A 1 91 ? 13.858 -7.003 12.830 1.00 83.75 91 LEU A N 1
ATOM 765 C CA . LEU A 1 91 ? 14.607 -5.830 12.369 1.00 83.75 91 LEU A CA 1
ATOM 766 C C . LEU A 1 91 ? 15.778 -5.489 13.304 1.00 83.75 91 LEU A C 1
ATOM 768 O O . LEU A 1 91 ? 16.848 -5.117 12.829 1.00 83.75 91 LEU A O 1
ATOM 772 N N . SER A 1 92 ? 15.616 -5.648 14.618 1.00 83.81 92 SER A N 1
ATOM 773 C CA . SER A 1 92 ? 16.656 -5.344 15.611 1.00 83.81 92 SER A CA 1
ATOM 774 C C . SER A 1 92 ? 17.859 -6.289 15.537 1.00 83.81 92 SER A C 1
ATOM 776 O O . SER A 1 92 ? 18.969 -5.905 15.901 1.00 83.81 92 SER A O 1
ATOM 778 N N . GLN A 1 93 ? 17.652 -7.507 15.026 1.00 83.62 93 GLN A N 1
ATOM 779 C CA . GLN A 1 93 ? 18.707 -8.495 14.792 1.00 83.62 93 GLN A CA 1
ATOM 780 C C . GLN A 1 93 ? 19.547 -8.188 13.547 1.00 83.62 93 GLN A C 1
ATOM 782 O O . GLN A 1 93 ? 20.582 -8.822 13.332 1.00 83.62 93 GLN A O 1
ATOM 787 N N . THR A 1 94 ? 19.125 -7.234 12.712 1.00 78.19 94 THR A N 1
ATOM 788 C CA . THR A 1 94 ? 19.908 -6.852 11.540 1.00 78.19 94 THR A CA 1
ATOM 789 C C . THR A 1 94 ? 21.187 -6.137 11.964 1.00 78.19 94 THR A C 1
ATOM 791 O O . THR A 1 94 ? 21.210 -5.275 12.844 1.00 78.19 94 THR A O 1
ATOM 794 N N . ASP A 1 95 ? 22.293 -6.512 11.331 1.00 78.12 95 ASP A N 1
ATOM 795 C CA . ASP A 1 95 ? 23.558 -5.830 11.524 1.00 78.12 95 ASP A CA 1
ATOM 796 C C . ASP A 1 95 ? 23.438 -4.436 10.898 1.00 78.12 95 ASP A C 1
ATOM 798 O O . ASP A 1 95 ? 23.503 -4.297 9.680 1.00 78.12 95 ASP A O 1
ATOM 802 N N . ASN A 1 96 ? 23.249 -3.400 11.725 1.00 71.75 96 ASN A N 1
ATOM 803 C CA . ASN A 1 96 ? 23.137 -1.982 11.332 1.00 71.75 96 ASN A CA 1
ATOM 804 C C . ASN A 1 96 ? 24.367 -1.438 10.559 1.00 71.75 96 ASN A C 1
ATOM 806 O O . ASN A 1 96 ? 24.499 -0.232 10.324 1.00 71.75 96 ASN A O 1
ATOM 810 N N . ARG A 1 97 ? 25.297 -2.311 10.164 1.00 77.94 97 ARG A N 1
ATOM 811 C CA . ARG A 1 97 ? 26.396 -2.034 9.253 1.00 77.94 97 ARG A CA 1
ATOM 812 C C . ARG A 1 97 ? 25.903 -1.993 7.809 1.00 77.94 97 ARG A C 1
ATOM 814 O O . ARG A 1 97 ? 25.230 -2.890 7.303 1.00 77.94 97 ARG A O 1
ATOM 821 N N . LYS A 1 98 ? 26.326 -0.946 7.104 1.00 75.75 98 LYS A N 1
ATOM 822 C CA . LYS A 1 98 ? 26.214 -0.889 5.648 1.00 75.75 98 LYS A CA 1
ATOM 823 C C . LYS A 1 98 ? 27.151 -1.935 5.059 1.00 75.75 98 LYS A C 1
ATOM 825 O O . LYS A 1 98 ? 28.355 -1.881 5.293 1.00 75.75 98 LYS A O 1
ATOM 830 N N . HIS A 1 99 ? 26.586 -2.862 4.302 1.00 79.62 99 HIS A N 1
ATOM 831 C CA . HIS A 1 99 ? 27.350 -3.817 3.519 1.00 79.62 99 HIS A CA 1
ATOM 832 C C . HIS A 1 99 ? 27.518 -3.240 2.116 1.00 79.62 99 HIS A C 1
ATOM 834 O O . HIS A 1 99 ? 26.530 -2.945 1.442 1.00 79.62 99 HIS A O 1
ATOM 840 N N . GLU A 1 100 ? 28.762 -3.023 1.698 1.00 83.50 100 GLU A N 1
ATOM 841 C CA . GLU A 1 100 ? 29.045 -2.583 0.335 1.00 83.50 100 GLU A CA 1
ATOM 842 C C . GLU A 1 100 ? 28.729 -3.716 -0.643 1.00 83.50 100 GLU A C 1
ATOM 844 O O . GLU A 1 100 ? 29.134 -4.864 -0.451 1.00 83.50 100 GLU A O 1
ATOM 849 N N . VAL A 1 101 ? 27.987 -3.390 -1.700 1.00 84.62 101 VAL A N 1
ATOM 850 C CA . VAL A 1 101 ?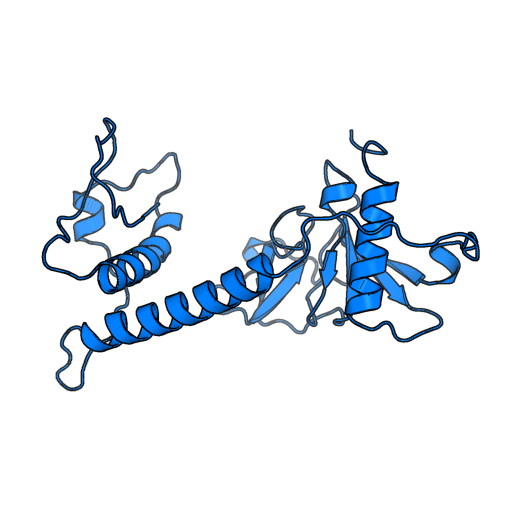 27.748 -4.320 -2.802 1.00 84.62 101 VAL A CA 1
ATOM 851 C C . VAL A 1 101 ? 29.023 -4.380 -3.635 1.00 84.62 101 VAL A C 1
ATOM 853 O O . VAL A 1 101 ? 29.513 -3.347 -4.091 1.00 84.62 101 VAL A O 1
ATOM 856 N N . ASN A 1 102 ? 29.568 -5.579 -3.848 1.00 88.38 102 ASN A N 1
ATOM 857 C CA . ASN A 1 102 ? 30.705 -5.737 -4.746 1.00 88.38 102 ASN A CA 1
ATOM 858 C C . ASN A 1 102 ? 30.248 -5.543 -6.201 1.00 88.38 102 ASN A C 1
ATOM 860 O O . ASN A 1 102 ? 29.527 -6.377 -6.751 1.00 88.38 102 ASN A O 1
ATOM 864 N N . ILE A 1 103 ? 30.697 -4.445 -6.809 1.00 90.06 103 ILE A N 1
ATOM 865 C CA . ILE A 1 103 ? 30.368 -4.055 -8.183 1.00 90.06 103 ILE A CA 1
ATOM 866 C C . ILE A 1 103 ? 31.518 -4.276 -9.179 1.00 90.06 103 ILE A C 1
ATOM 868 O O . ILE A 1 103 ? 31.440 -3.807 -10.309 1.00 90.06 103 ILE A O 1
ATOM 872 N N . SER A 1 104 ? 32.595 -4.979 -8.801 1.00 93.75 104 SER A N 1
ATOM 873 C CA . SER A 1 104 ? 33.803 -5.103 -9.640 1.00 93.75 104 SER A CA 1
ATOM 874 C C . SER A 1 104 ? 33.561 -5.768 -10.999 1.00 93.75 104 SER A C 1
ATOM 876 O O . SER A 1 104 ? 34.293 -5.508 -11.949 1.00 93.75 104 SER A O 1
ATOM 878 N N . GLU A 1 105 ? 32.551 -6.634 -11.091 1.00 95.06 105 GLU A N 1
ATOM 879 C CA . GLU A 1 105 ? 32.183 -7.356 -12.318 1.00 95.06 105 GLU A CA 1
ATOM 880 C C . GLU A 1 105 ? 30.964 -6.756 -13.036 1.00 95.06 105 GLU A C 1
ATOM 882 O O . GLU A 1 105 ? 30.509 -7.284 -14.053 1.00 95.06 105 GLU A O 1
ATOM 887 N N . TRP A 1 106 ? 30.411 -5.663 -12.509 1.00 92.38 106 TRP A N 1
ATOM 888 C CA . TRP A 1 106 ? 29.208 -5.054 -13.056 1.00 92.38 106 TRP A CA 1
ATOM 889 C C . TRP A 1 106 ? 29.516 -4.293 -14.343 1.00 92.38 106 TRP A C 1
ATOM 891 O O . TRP A 1 106 ? 30.619 -3.788 -14.553 1.00 92.38 106 TRP A O 1
ATOM 901 N N . LYS A 1 107 ? 28.516 -4.211 -15.222 1.00 92.31 107 LYS A N 1
ATOM 902 C CA . LYS A 1 107 ? 28.611 -3.525 -16.512 1.00 92.31 107 LYS A CA 1
ATOM 903 C C . LYS A 1 107 ? 27.430 -2.590 -16.696 1.00 92.31 107 LYS A C 1
ATOM 905 O O . LYS A 1 107 ? 26.377 -2.781 -16.092 1.00 92.31 107 LYS A O 1
ATOM 910 N N . GLU A 1 108 ? 27.619 -1.591 -17.545 1.00 91.06 108 GLU A N 1
ATOM 911 C CA . GLU A 1 108 ? 26.557 -0.673 -17.934 1.00 91.06 108 GLU A CA 1
ATOM 912 C C . GLU A 1 108 ? 25.593 -1.355 -18.910 1.00 91.06 108 GLU A C 1
ATOM 914 O O . GLU A 1 108 ? 26.010 -2.057 -19.833 1.00 91.06 108 GLU A O 1
ATOM 919 N N . PHE A 1 109 ? 24.298 -1.122 -18.704 1.00 90.75 109 PHE A N 1
ATOM 920 C CA . PHE A 1 109 ? 23.222 -1.578 -19.576 1.00 90.75 109 PHE A CA 1
ATOM 921 C C . PHE A 1 109 ? 22.261 -0.423 -19.832 1.00 90.75 109 PHE A C 1
ATOM 923 O O . PHE A 1 109 ? 22.002 0.396 -18.948 1.00 90.75 109 PHE A O 1
ATOM 930 N N . VAL A 1 110 ? 21.695 -0.372 -21.035 1.00 91.50 110 VAL A N 1
ATOM 931 C CA . VAL A 1 110 ? 20.649 0.596 -21.364 1.00 91.50 110 VAL A CA 1
ATOM 932 C C . VAL A 1 110 ? 19.319 0.071 -20.826 1.00 91.50 110 VAL A C 1
ATOM 934 O O . VAL A 1 110 ? 18.890 -1.027 -21.168 1.00 91.50 110 VAL A O 1
ATOM 937 N N . ILE A 1 111 ? 18.629 0.866 -20.004 1.00 90.94 111 ILE A N 1
ATOM 938 C CA . ILE A 1 111 ? 17.333 0.479 -19.417 1.00 90.94 111 ILE A CA 1
ATOM 939 C C . ILE A 1 111 ? 16.302 0.119 -20.500 1.00 90.94 111 ILE A C 1
ATOM 941 O O . ILE A 1 111 ? 15.552 -0.840 -20.338 1.00 90.94 111 ILE A O 1
ATOM 945 N N . GLY A 1 112 ? 16.304 0.835 -21.629 1.00 93.38 112 GLY A N 1
ATOM 946 C CA . GLY A 1 112 ? 15.427 0.555 -22.770 1.00 93.38 112 GLY A CA 1
ATOM 947 C C . GLY A 1 112 ? 15.695 -0.780 -23.477 1.00 93.38 112 GLY A C 1
ATOM 948 O O . GLY A 1 112 ? 14.811 -1.267 -24.179 1.00 93.38 112 GLY A O 1
ATOM 949 N N . ASP A 1 113 ? 16.858 -1.406 -23.278 1.00 93.31 113 ASP A N 1
ATOM 950 C CA . ASP A 1 113 ? 17.124 -2.759 -23.788 1.00 93.31 113 ASP A CA 1
ATOM 951 C C . ASP A 1 113 ? 16.501 -3.827 -22.875 1.00 93.31 113 ASP A C 1
ATOM 953 O O . ASP A 1 113 ? 16.110 -4.899 -23.337 1.00 93.31 113 ASP A O 1
ATOM 957 N N . LEU A 1 114 ? 16.366 -3.518 -21.582 1.00 92.50 114 LEU A N 1
ATOM 958 C CA . LEU A 1 114 ? 15.800 -4.409 -20.567 1.00 92.50 114 LEU A CA 1
ATOM 959 C C . LEU A 1 114 ? 14.272 -4.303 -20.483 1.00 92.50 114 LEU A C 1
ATOM 961 O O . LEU A 1 114 ? 13.596 -5.309 -20.252 1.00 92.50 114 LEU A O 1
ATOM 965 N N . PHE A 1 115 ? 13.732 -3.099 -20.686 1.00 95.00 115 PHE A N 1
ATOM 966 C CA . PHE A 1 115 ? 12.314 -2.798 -20.510 1.00 95.00 115 PHE A CA 1
ATOM 967 C C . PHE A 1 115 ? 11.712 -2.120 -21.739 1.00 95.00 115 PHE A C 1
ATOM 969 O O . PHE A 1 115 ? 12.347 -1.312 -22.420 1.00 95.00 115 PHE A O 1
ATOM 976 N N . ASP A 1 116 ? 10.461 -2.455 -22.025 1.00 96.19 116 ASP A N 1
ATOM 977 C CA . ASP A 1 116 ? 9.573 -1.615 -22.814 1.00 96.19 116 ASP A CA 1
ATOM 978 C C . ASP A 1 116 ? 8.954 -0.585 -21.871 1.00 96.19 116 ASP A C 1
ATOM 980 O O . ASP A 1 116 ? 8.444 -0.951 -20.813 1.00 96.19 116 ASP A O 1
ATOM 984 N N . ILE A 1 117 ? 9.078 0.699 -22.197 1.00 96.44 117 ILE A N 1
ATOM 985 C CA . ILE A 1 117 ? 8.639 1.787 -21.321 1.00 96.44 117 ILE A CA 1
ATOM 986 C C . ILE A 1 117 ? 7.613 2.611 -22.068 1.00 96.44 117 ILE A C 1
ATOM 988 O O . ILE A 1 117 ? 7.922 3.247 -23.076 1.00 96.44 117 ILE A O 1
ATOM 992 N N . HIS A 1 118 ? 6.394 2.613 -21.546 1.00 96.50 118 HIS A N 1
ATOM 993 C CA . HIS A 1 118 ? 5.289 3.360 -22.121 1.00 96.50 118 HIS A CA 1
ATOM 994 C C . HIS A 1 118 ? 4.249 3.715 -21.049 1.00 96.50 118 HIS A C 1
ATOM 996 O O . HIS A 1 118 ? 4.260 3.135 -19.955 1.00 96.50 118 HIS A O 1
ATOM 1002 N N . PRO A 1 119 ? 3.317 4.639 -21.351 1.00 96.94 119 PRO A N 1
ATOM 1003 C CA . PRO A 1 119 ? 2.238 4.967 -20.435 1.00 96.94 119 PRO A CA 1
ATOM 1004 C C . PRO A 1 119 ? 1.415 3.731 -20.084 1.00 96.94 119 PRO A C 1
ATOM 1006 O O . PRO A 1 119 ? 1.120 2.902 -20.951 1.00 96.94 119 PRO A O 1
ATOM 1009 N N . THR A 1 120 ? 1.014 3.638 -18.822 1.00 97.31 120 THR A N 1
ATOM 1010 C CA . THR A 1 120 ? 0.055 2.630 -18.375 1.00 97.31 120 THR A CA 1
ATOM 1011 C C . THR A 1 120 ? -1.304 2.856 -19.039 1.00 97.31 120 THR A C 1
ATOM 1013 O O . THR A 1 120 ? -1.696 3.974 -19.401 1.00 97.31 120 THR A O 1
ATOM 1016 N N . LYS A 1 121 ? -2.058 1.777 -19.213 1.00 97.25 121 LYS A N 1
ATOM 1017 C CA . LYS A 1 121 ? -3.435 1.809 -19.692 1.00 97.25 121 LYS A CA 1
ATOM 1018 C C . LYS A 1 121 ? -4.326 2.340 -18.580 1.00 97.25 121 LYS A C 1
ATOM 1020 O O . LYS A 1 121 ? -4.343 1.802 -17.476 1.00 97.25 121 LYS A O 1
ATOM 1025 N N . SER A 1 122 ? -5.116 3.359 -18.897 1.00 93.31 122 SER A N 1
ATOM 1026 C CA . SER A 1 122 ? -6.045 3.975 -17.953 1.00 93.31 122 SER A CA 1
ATOM 1027 C C . SER A 1 122 ? -7.469 4.008 -18.489 1.00 93.31 122 SER A C 1
ATOM 1029 O O . SER A 1 122 ? -7.702 4.079 -19.698 1.00 93.31 122 SER A O 1
ATOM 1031 N N . TYR A 1 123 ? -8.432 4.038 -17.567 1.00 94.94 123 TYR A N 1
ATOM 1032 C CA . TYR A 1 123 ? -9.851 4.231 -17.878 1.00 94.94 123 TYR A CA 1
ATOM 1033 C C . TYR A 1 123 ? -10.209 5.682 -18.244 1.00 94.94 123 TYR A C 1
ATOM 1035 O O . TYR A 1 123 ? -11.360 5.956 -18.571 1.00 94.94 123 TYR A O 1
ATOM 1043 N N . LYS A 1 124 ? -9.238 6.610 -18.207 1.00 91.25 124 LYS A N 1
ATOM 1044 C CA . LYS A 1 124 ? -9.408 8.045 -18.516 1.00 91.25 124 LYS A CA 1
ATOM 1045 C C . LYS A 1 124 ? -10.512 8.737 -17.700 1.00 91.25 124 LYS A C 1
ATOM 1047 O O . LYS A 1 124 ? -11.155 9.663 -18.185 1.00 91.25 124 LYS A O 1
ATOM 1052 N N . LYS A 1 125 ? -10.704 8.284 -16.462 1.00 91.19 125 LYS A N 1
ATOM 1053 C CA . LYS A 1 125 ? -11.596 8.881 -15.465 1.00 91.19 125 LYS A CA 1
ATOM 1054 C C . LYS A 1 125 ? -10.793 9.704 -14.466 1.00 91.19 125 LYS A C 1
ATOM 1056 O O . LYS A 1 125 ? -9.630 9.391 -14.213 1.00 91.19 125 LYS A O 1
ATOM 1061 N N . ILE A 1 126 ? -11.419 10.723 -13.888 1.00 90.75 126 ILE A N 1
ATOM 1062 C CA . ILE A 1 126 ? -10.848 11.465 -12.755 1.00 90.75 126 ILE A CA 1
ATOM 1063 C C . ILE A 1 126 ? -11.037 10.684 -11.446 1.00 90.75 126 ILE A C 1
ATOM 1065 O O . ILE A 1 126 ? -11.927 9.842 -11.353 1.00 90.75 126 ILE A O 1
ATOM 1069 N N . ASN A 1 127 ? -10.244 10.998 -10.416 1.00 88.50 127 ASN A N 1
ATOM 1070 C CA . ASN A 1 127 ? -10.256 10.290 -9.125 1.00 88.50 127 ASN A CA 1
ATOM 1071 C C . ASN A 1 127 ? -11.665 10.069 -8.546 1.00 88.50 127 ASN A C 1
ATOM 1073 O O . ASN A 1 127 ? -11.977 8.959 -8.136 1.00 88.50 127 ASN A O 1
ATOM 1077 N N . ILE A 1 128 ? -12.532 11.090 -8.552 1.00 89.94 128 ILE A N 1
ATOM 1078 C CA . ILE A 1 128 ? -13.886 10.996 -7.970 1.00 89.94 128 ILE A CA 1
ATOM 1079 C C . ILE A 1 128 ? -14.817 10.033 -8.727 1.00 89.94 128 ILE A C 1
ATOM 1081 O O . ILE A 1 128 ? -15.778 9.536 -8.157 1.00 89.94 128 ILE A O 1
ATOM 1085 N N . GLU A 1 129 ? -14.546 9.771 -10.005 1.00 91.44 129 GLU A N 1
ATOM 1086 C CA . GLU A 1 129 ? -15.327 8.847 -10.841 1.00 91.44 129 GLU A CA 1
ATOM 1087 C C . GLU A 1 129 ? -14.734 7.435 -10.876 1.00 91.44 129 GLU A C 1
ATOM 1089 O O . GLU A 1 129 ? -15.370 6.502 -11.377 1.00 91.44 129 GLU A O 1
ATOM 1094 N N . LEU A 1 130 ? -13.474 7.310 -10.457 1.00 93.12 130 LEU A N 1
ATOM 1095 C CA . LEU A 1 130 ? -12.705 6.078 -10.527 1.00 93.12 130 LEU A CA 1
ATOM 1096 C C . LEU A 1 130 ? -12.621 5.382 -9.173 1.00 93.12 130 LEU A C 1
ATOM 1098 O O . LEU A 1 130 ? -12.633 4.160 -9.146 1.00 93.12 130 LEU A O 1
ATOM 1102 N N . PHE A 1 131 ? -12.502 6.133 -8.078 1.00 95.00 131 PHE A N 1
ATOM 1103 C CA . PHE A 1 131 ? -12.342 5.558 -6.749 1.00 95.00 131 PHE A CA 1
ATOM 1104 C C . PHE A 1 131 ? -13.686 5.153 -6.153 1.00 95.00 131 PHE A C 1
ATOM 1106 O O . PHE A 1 131 ? -14.659 5.901 -6.209 1.00 95.00 131 PHE A O 1
ATOM 1113 N N . GLU A 1 132 ? -13.697 3.983 -5.532 1.00 93.81 132 GLU A N 1
ATOM 1114 C CA . GLU A 1 132 ? -14.847 3.383 -4.868 1.00 93.81 132 GLU A CA 1
ATOM 1115 C C . GLU A 1 132 ? -14.459 3.047 -3.422 1.00 93.81 132 GLU A C 1
ATOM 1117 O O . GLU A 1 132 ? -13.349 2.575 -3.165 1.00 93.81 132 GLU A O 1
ATOM 1122 N N . GLU A 1 133 ? -15.356 3.302 -2.464 1.00 88.19 133 GLU A N 1
ATOM 1123 C CA . GLU A 1 133 ? -15.091 3.050 -1.036 1.00 88.19 133 GLU A CA 1
ATOM 1124 C C . GLU A 1 133 ? -14.897 1.557 -0.727 1.00 88.19 133 GLU A C 1
ATOM 1126 O O . GLU A 1 133 ? -14.120 1.210 0.161 1.00 88.19 133 GLU A O 1
ATOM 1131 N N . ASP A 1 134 ? -15.572 0.680 -1.473 1.00 90.94 134 ASP A N 1
ATOM 1132 C CA . ASP A 1 134 ? -15.469 -0.780 -1.389 1.00 90.94 134 ASP A CA 1
ATOM 1133 C C . ASP A 1 134 ? -14.539 -1.381 -2.459 1.00 90.94 134 ASP A C 1
ATOM 1135 O O . ASP A 1 134 ? -14.494 -2.600 -2.629 1.00 90.94 134 ASP A O 1
ATOM 1139 N N . GLY A 1 135 ? -13.784 -0.535 -3.169 1.00 93.94 135 GLY A N 1
ATOM 1140 C CA . GLY A 1 135 ? -12.880 -0.950 -4.232 1.00 93.94 135 GLY A CA 1
ATOM 1141 C C . GLY A 1 135 ? -11.789 -1.901 -3.738 1.00 93.94 135 GLY A C 1
ATOM 1142 O O . GLY A 1 135 ? -11.137 -1.655 -2.722 1.00 93.94 135 GLY A O 1
ATOM 1143 N N . THR A 1 136 ? -11.524 -2.966 -4.496 1.00 96.00 136 THR A N 1
ATOM 1144 C CA . THR A 1 136 ? -10.487 -3.953 -4.140 1.00 96.00 136 THR A CA 1
ATOM 1145 C C . THR A 1 136 ? -9.190 -3.793 -4.927 1.00 96.00 136 THR A C 1
ATOM 1147 O O . THR A 1 136 ? -8.117 -4.159 -4.437 1.00 96.00 136 THR A O 1
ATOM 1150 N N . ASN A 1 137 ? -9.260 -3.246 -6.143 1.00 97.62 137 ASN A N 1
ATOM 1151 C CA . ASN A 1 137 ? -8.117 -3.159 -7.049 1.00 97.62 137 ASN A CA 1
ATOM 1152 C C . ASN A 1 137 ? -7.440 -1.791 -6.926 1.00 97.62 137 ASN A C 1
ATOM 1154 O O . ASN A 1 137 ? -8.119 -0.768 -7.031 1.00 97.62 137 ASN A O 1
ATOM 1158 N N . PRO A 1 138 ? -6.117 -1.732 -6.693 1.00 97.81 138 PRO A N 1
ATOM 1159 C CA . PRO A 1 138 ? -5.431 -0.467 -6.472 1.00 97.81 138 PRO A CA 1
ATOM 1160 C C . PRO A 1 138 ? -5.326 0.341 -7.766 1.00 97.81 138 PRO A C 1
ATOM 1162 O O . PRO A 1 138 ? -5.008 -0.196 -8.828 1.00 97.81 138 PRO A O 1
ATOM 1165 N N . VAL A 1 139 ? -5.521 1.653 -7.657 1.00 97.81 139 VAL A N 1
ATOM 1166 C CA . VAL A 1 139 ? -5.277 2.608 -8.740 1.00 97.81 139 VAL A CA 1
ATOM 1167 C C . VAL A 1 139 ? -3.960 3.329 -8.481 1.00 97.81 139 VAL A C 1
ATOM 1169 O O . VAL A 1 139 ? -3.828 4.059 -7.492 1.00 97.81 139 VAL A O 1
ATOM 1172 N N . VAL A 1 140 ? -2.995 3.141 -9.380 1.00 96.44 140 VAL A N 1
ATOM 1173 C CA . VAL A 1 140 ? -1.687 3.804 -9.310 1.00 96.44 140 VAL A CA 1
ATOM 1174 C C . VAL A 1 140 ? -1.775 5.130 -10.050 1.00 96.44 140 VAL A C 1
ATOM 1176 O O . VAL A 1 140 ? -1.927 5.146 -11.266 1.00 96.44 140 VAL A O 1
ATOM 1179 N N . VAL A 1 141 ? -1.688 6.235 -9.315 1.00 93.62 141 VAL A N 1
ATOM 1180 C CA . VAL A 1 141 ? -1.788 7.612 -9.814 1.00 93.62 141 VAL A CA 1
ATOM 1181 C C . VAL A 1 141 ? -0.434 8.326 -9.768 1.00 93.62 141 VAL A C 1
ATOM 1183 O O . VAL A 1 141 ? 0.565 7.796 -9.285 1.00 93.62 141 VAL A O 1
ATOM 1186 N N . ASN A 1 142 ? -0.391 9.563 -10.259 1.00 91.06 142 ASN A N 1
ATOM 1187 C CA . ASN A 1 142 ? 0.801 10.408 -10.303 1.00 91.06 142 ASN A CA 1
ATOM 1188 C C . ASN A 1 142 ? 1.157 11.026 -8.935 1.00 91.06 142 ASN A C 1
ATOM 1190 O O . ASN A 1 142 ? 1.215 12.243 -8.772 1.00 91.06 142 ASN A O 1
ATOM 1194 N N . THR A 1 143 ? 1.389 10.180 -7.931 1.00 88.12 143 THR A N 1
ATOM 1195 C CA . THR A 1 143 ? 1.739 10.586 -6.565 1.00 88.12 143 THR A CA 1
ATOM 1196 C C . THR A 1 143 ? 3.026 9.917 -6.098 1.00 88.12 143 THR A C 1
ATOM 1198 O O . THR A 1 143 ? 3.284 8.765 -6.431 1.00 88.12 143 THR A O 1
ATOM 1201 N N . GLY A 1 144 ? 3.818 10.630 -5.292 1.00 88.19 144 GLY A N 1
ATOM 1202 C CA . GLY A 1 144 ? 4.989 10.065 -4.613 1.00 88.19 144 GLY A CA 1
ATOM 1203 C C . GLY A 1 144 ? 4.678 9.407 -3.266 1.00 88.19 144 GLY A C 1
ATOM 1204 O O . GLY A 1 144 ? 5.578 9.014 -2.528 1.00 88.19 144 GLY A O 1
ATOM 1205 N N . PHE A 1 145 ? 3.398 9.306 -2.912 1.00 87.19 145 PHE A N 1
ATOM 1206 C CA . PHE A 1 145 ? 2.941 8.722 -1.655 1.00 87.19 145 PHE A CA 1
ATOM 1207 C C . PHE A 1 145 ? 2.398 7.309 -1.868 1.00 87.19 145 PHE A C 1
ATOM 1209 O O . PHE A 1 145 ? 1.921 6.975 -2.948 1.00 87.19 145 PHE A O 1
ATOM 1216 N N . ASN A 1 146 ? 2.432 6.487 -0.815 1.00 91.06 146 ASN A N 1
ATOM 1217 C CA . ASN A 1 146 ? 1.745 5.190 -0.761 1.00 91.06 146 ASN A CA 1
ATOM 1218 C C . ASN A 1 146 ? 2.023 4.266 -1.968 1.00 91.06 146 ASN A C 1
ATOM 1220 O O . ASN A 1 146 ? 1.117 3.648 -2.521 1.00 91.06 146 ASN A O 1
ATOM 1224 N N . ASN A 1 147 ? 3.277 4.208 -2.419 1.00 92.75 147 ASN A N 1
ATOM 1225 C CA . ASN A 1 147 ? 3.686 3.448 -3.603 1.00 92.75 147 ASN A CA 1
ATOM 1226 C C . ASN A 1 147 ? 2.923 3.798 -4.895 1.00 92.75 147 ASN A C 1
ATOM 1228 O O . ASN A 1 147 ? 2.701 2.944 -5.752 1.00 92.75 147 ASN A O 1
ATOM 1232 N N . GLY A 1 148 ? 2.495 5.055 -5.019 1.00 93.12 148 GLY A N 1
ATOM 1233 C CA . GLY A 1 148 ? 1.695 5.537 -6.138 1.00 93.12 148 GLY A CA 1
ATOM 1234 C C . GLY A 1 148 ? 0.199 5.245 -6.000 1.00 93.12 148 GLY A C 1
ATOM 1235 O O . GLY A 1 148 ? -0.572 5.702 -6.833 1.00 93.12 148 GLY A O 1
ATOM 1236 N N . ILE A 1 149 ? -0.254 4.522 -4.969 1.00 95.38 149 ILE A N 1
ATOM 1237 C CA . ILE A 1 149 ? -1.668 4.150 -4.821 1.00 95.38 149 ILE A CA 1
ATOM 1238 C C . ILE A 1 149 ? -2.476 5.352 -4.322 1.00 95.38 149 ILE A C 1
ATOM 1240 O O . ILE A 1 149 ? -2.342 5.770 -3.167 1.00 95.38 149 ILE A O 1
ATOM 1244 N N . GLY A 1 150 ? -3.343 5.877 -5.191 1.00 92.94 150 GLY A N 1
ATOM 1245 C CA . GLY A 1 150 ? -4.232 7.005 -4.890 1.00 92.94 150 GLY A CA 1
ATOM 1246 C C . GLY A 1 150 ? -5.601 6.600 -4.343 1.00 92.94 150 GLY A C 1
ATOM 1247 O O . GLY A 1 150 ? -6.231 7.385 -3.640 1.00 92.94 150 GLY A O 1
ATOM 1248 N N . GLY A 1 151 ? -6.050 5.385 -4.651 1.00 95.00 151 GLY A N 1
ATOM 1249 C CA . GLY A 1 151 ? -7.362 4.865 -4.278 1.00 95.00 151 GLY A CA 1
ATOM 1250 C C . GLY A 1 151 ? -7.566 3.447 -4.799 1.00 95.00 151 GLY A C 1
ATOM 1251 O O . GLY A 1 151 ? -6.621 2.817 -5.282 1.00 95.00 151 GLY A O 1
ATOM 1252 N N . TYR A 1 152 ? -8.798 2.957 -4.707 1.00 97.06 152 TYR A N 1
ATOM 1253 C CA . TYR A 1 152 ? -9.179 1.620 -5.154 1.00 97.06 152 TYR A CA 1
ATOM 1254 C C . TYR A 1 152 ? -10.443 1.676 -6.008 1.00 97.06 152 TYR A C 1
ATOM 1256 O O . TYR A 1 152 ? -11.250 2.584 -5.843 1.00 97.06 152 TYR A O 1
ATOM 1264 N N . ALA A 1 153 ? -10.603 0.717 -6.915 1.00 96.94 153 ALA A N 1
ATOM 1265 C CA . ALA A 1 153 ? -11.780 0.568 -7.766 1.00 96.94 153 ALA A CA 1
ATOM 1266 C C . ALA A 1 153 ? -12.131 -0.918 -7.936 1.00 96.94 153 ALA A C 1
ATOM 1268 O O . ALA A 1 153 ? -11.297 -1.792 -7.696 1.00 96.94 153 ALA A O 1
ATOM 1269 N N . ASN A 1 154 ? -13.342 -1.206 -8.401 1.00 97.06 154 ASN A N 1
ATOM 1270 C CA . ASN A 1 154 ? -13.815 -2.556 -8.723 1.00 97.06 154 ASN A CA 1
ATOM 1271 C C . ASN A 1 154 ? -13.638 -2.915 -10.209 1.00 97.06 154 ASN A C 1
ATOM 1273 O O . ASN A 1 154 ? -14.030 -3.994 -10.654 1.00 97.06 154 ASN A O 1
ATOM 1277 N N . LEU A 1 155 ? -13.035 -2.018 -10.994 1.00 96.75 155 LEU A N 1
ATOM 1278 C CA . LEU A 1 155 ? -12.679 -2.271 -12.389 1.00 96.75 155 LEU A CA 1
ATOM 1279 C C . LEU A 1 155 ? -11.527 -3.275 -12.503 1.00 96.75 155 LEU A C 1
ATOM 1281 O O . LEU A 1 155 ? -10.699 -3.397 -11.602 1.00 96.75 155 LEU A O 1
ATOM 1285 N N . GLU A 1 156 ? -11.438 -3.966 -13.639 1.00 97.62 156 GLU A N 1
ATOM 1286 C CA . GLU A 1 156 ? -10.330 -4.884 -13.901 1.00 97.62 156 GLU A CA 1
ATOM 1287 C C . GLU A 1 156 ? -8.991 -4.137 -13.937 1.00 97.62 156 GLU A C 1
ATOM 1289 O O . GLU A 1 156 ? -8.880 -3.058 -14.537 1.00 97.62 156 GLU A O 1
ATOM 1294 N N . CYS A 1 157 ? -7.971 -4.734 -13.316 1.00 98.25 157 CYS A N 1
ATOM 1295 C CA . CYS A 1 157 ? -6.602 -4.244 -13.381 1.00 98.25 157 CYS A CA 1
ATOM 1296 C C . CYS A 1 157 ? -6.120 -4.207 -14.831 1.00 98.25 157 CYS A C 1
ATOM 1298 O O . CYS A 1 157 ? -6.226 -5.186 -15.571 1.00 98.25 157 CYS A O 1
ATOM 1300 N N . THR A 1 158 ? -5.571 -3.066 -15.228 1.00 97.94 158 THR A N 1
ATOM 1301 C CA . THR A 1 158 ? -5.069 -2.853 -16.586 1.00 97.94 158 THR A CA 1
ATOM 1302 C C . THR A 1 158 ? -3.606 -3.259 -16.734 1.00 97.94 158 THR A C 1
ATOM 1304 O O . THR A 1 158 ? -3.152 -3.499 -17.855 1.00 97.94 158 THR A O 1
ATOM 1307 N N . GLU A 1 159 ? -2.902 -3.378 -15.608 1.00 97.88 159 GLU A N 1
ATOM 1308 C CA . GLU A 1 159 ? -1.481 -3.677 -15.497 1.00 97.88 159 GLU A CA 1
ATOM 1309 C C . GLU A 1 159 ? -1.224 -4.840 -14.529 1.00 97.88 159 GLU A C 1
ATOM 1311 O O . GLU A 1 159 ? -2.039 -5.145 -13.651 1.00 97.88 159 GLU A O 1
ATOM 1316 N N . LYS A 1 160 ? -0.070 -5.494 -14.688 1.00 95.94 160 LYS A N 1
ATOM 1317 C CA . LYS A 1 160 ? 0.315 -6.683 -13.918 1.00 95.94 160 LYS A CA 1
ATOM 1318 C C . LYS A 1 160 ? 1.278 -6.378 -12.776 1.00 95.94 160 LYS A C 1
ATOM 1320 O O . LYS A 1 160 ? 2.108 -5.470 -12.870 1.00 95.94 160 LYS A O 1
ATOM 1325 N N . ALA A 1 161 ? 1.185 -7.183 -11.719 1.00 95.19 161 ALA A N 1
ATOM 1326 C CA . ALA A 1 161 ? 2.182 -7.250 -10.657 1.00 95.19 161 ALA A CA 1
ATOM 1327 C C . ALA A 1 161 ? 3.591 -7.465 -11.235 1.00 95.19 161 ALA A C 1
ATOM 1329 O O . ALA A 1 161 ? 3.753 -8.052 -12.304 1.00 95.19 161 ALA A O 1
ATOM 1330 N N . GLY A 1 162 ? 4.619 -7.001 -10.528 1.00 93.94 162 GLY A N 1
ATOM 1331 C CA . GLY A 1 162 ? 6.006 -7.082 -10.999 1.00 93.94 162 GLY A CA 1
ATOM 1332 C C . GLY A 1 162 ? 6.464 -5.891 -11.835 1.00 93.94 162 GLY A C 1
ATOM 1333 O O . GLY A 1 162 ? 7.645 -5.786 -12.156 1.00 93.94 162 GLY A O 1
ATOM 1334 N N . THR A 1 163 ? 5.558 -4.967 -12.152 1.00 95.12 163 THR A N 1
ATOM 1335 C CA . THR A 1 163 ? 5.872 -3.769 -12.935 1.00 95.12 163 THR A CA 1
ATOM 1336 C C . THR A 1 163 ? 6.466 -2.683 -12.038 1.00 95.12 163 THR A C 1
ATOM 1338 O O . THR A 1 163 ? 5.911 -2.363 -10.984 1.00 95.12 163 THR A O 1
ATOM 1341 N N . ILE A 1 164 ? 7.571 -2.069 -12.470 1.00 95.56 164 ILE A N 1
ATOM 1342 C CA . ILE A 1 164 ? 8.042 -0.809 -11.884 1.00 95.56 164 ILE A CA 1
ATOM 1343 C C . ILE A 1 164 ? 7.302 0.332 -12.578 1.00 95.56 164 ILE A C 1
ATOM 1345 O O . ILE A 1 164 ? 7.323 0.444 -13.803 1.00 95.56 164 ILE A O 1
ATOM 1349 N N . THR A 1 165 ? 6.643 1.177 -11.796 1.00 95.88 165 THR A N 1
ATOM 1350 C CA . THR A 1 165 ? 5.921 2.356 -12.273 1.00 95.88 165 THR A CA 1
ATOM 1351 C C . THR A 1 165 ? 6.637 3.627 -11.871 1.00 95.88 165 THR A C 1
ATOM 1353 O O . THR A 1 165 ? 7.198 3.685 -10.778 1.00 95.88 165 THR A O 1
ATOM 1356 N N . PHE A 1 166 ? 6.542 4.664 -12.692 1.00 93.88 166 PHE A N 1
ATOM 1357 C CA . PHE A 1 166 ? 6.947 6.014 -12.317 1.00 93.88 166 PHE A CA 1
ATOM 1358 C C . PHE A 1 166 ? 6.024 7.056 -12.932 1.00 93.88 166 PHE A C 1
ATOM 1360 O O . PHE A 1 166 ? 5.283 6.757 -13.863 1.00 93.88 166 PHE A O 1
ATOM 1367 N N . THR A 1 167 ? 6.046 8.284 -12.422 1.00 89.88 167 THR A N 1
ATOM 1368 C CA . THR A 1 167 ? 5.299 9.392 -13.028 1.00 89.88 167 THR A CA 1
ATOM 1369 C C . THR A 1 167 ? 6.232 10.418 -13.648 1.00 89.88 167 THR A C 1
ATOM 1371 O O . THR A 1 167 ? 7.286 10.736 -13.100 1.00 89.88 167 THR A O 1
ATOM 1374 N N . ASP A 1 168 ? 5.809 10.937 -14.798 1.00 84.44 168 ASP A N 1
ATOM 1375 C CA . ASP A 1 168 ? 6.462 12.001 -15.560 1.00 84.44 168 ASP A CA 1
ATOM 1376 C C . ASP A 1 168 ? 5.986 13.412 -15.163 1.00 84.44 168 ASP A C 1
ATOM 1378 O O . ASP A 1 168 ? 6.424 14.395 -15.755 1.00 84.44 168 ASP A O 1
ATOM 1382 N N . THR A 1 169 ? 5.105 13.528 -14.160 1.00 80.19 169 THR A N 1
ATOM 1383 C CA . THR A 1 169 ? 4.534 14.814 -13.702 1.00 80.19 169 THR A CA 1
ATOM 1384 C C . THR A 1 169 ? 4.811 15.151 -12.235 1.00 80.19 169 THR A C 1
ATOM 1386 O O . THR A 1 169 ? 4.416 16.225 -11.781 1.00 80.19 169 THR A O 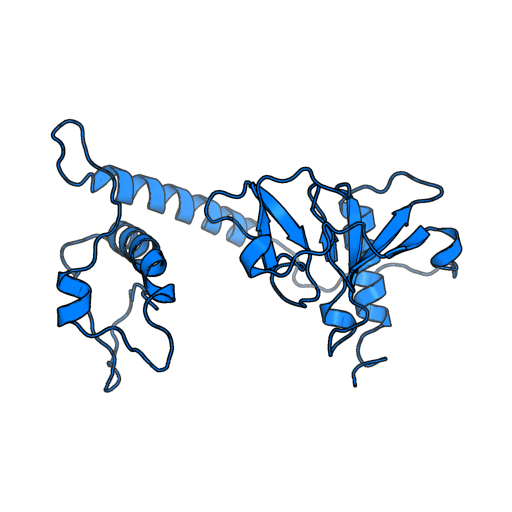1
ATOM 1389 N N . ALA A 1 170 ? 5.475 14.276 -11.471 1.00 66.31 170 ALA A N 1
ATOM 1390 C CA . ALA A 1 170 ? 5.791 14.562 -10.069 1.00 66.31 170 ALA A CA 1
ATOM 1391 C C . ALA A 1 170 ? 6.982 15.519 -9.916 1.00 66.31 170 ALA A C 1
ATOM 1393 O O . ALA A 1 170 ? 7.939 15.472 -10.682 1.00 66.31 170 ALA A O 1
ATOM 1394 N N . ALA A 1 171 ? 6.940 16.338 -8.860 1.00 60.19 171 ALA A N 1
ATOM 1395 C CA . ALA A 1 171 ? 7.960 17.346 -8.550 1.00 60.19 171 ALA A CA 1
ATOM 1396 C C . ALA A 1 171 ? 9.329 16.769 -8.125 1.00 60.19 171 ALA A C 1
ATOM 1398 O O . ALA A 1 171 ? 10.316 17.497 -8.130 1.00 60.19 171 ALA A O 1
ATOM 1399 N N . LYS A 1 172 ? 9.408 15.481 -7.751 1.00 70.38 172 LYS A N 1
ATOM 1400 C CA . LYS A 1 172 ? 10.669 14.805 -7.402 1.00 70.38 172 LYS A CA 1
ATOM 1401 C C . LYS A 1 172 ? 10.780 13.453 -8.077 1.00 70.38 172 LYS A C 1
ATOM 1403 O O . LYS A 1 172 ? 9.889 12.611 -7.944 1.00 70.38 172 LYS A O 1
ATOM 1408 N N . SER A 1 173 ? 11.898 13.238 -8.761 1.00 68.12 173 SER A N 1
ATOM 1409 C CA . SER A 1 173 ? 12.127 12.039 -9.567 1.00 68.12 173 SER A CA 1
ATOM 1410 C C . SER A 1 173 ? 12.338 10.794 -8.696 1.00 68.12 173 SER A C 1
ATOM 1412 O O . SER A 1 173 ? 11.872 9.711 -9.035 1.00 68.12 173 SER A O 1
ATOM 1414 N N . THR A 1 174 ? 12.960 10.930 -7.520 1.00 74.69 174 THR A N 1
ATOM 1415 C CA . THR A 1 174 ? 13.182 9.807 -6.587 1.00 74.69 174 THR A CA 1
ATOM 1416 C C . THR A 1 174 ? 11.906 9.287 -5.944 1.00 74.69 174 THR A C 1
ATOM 1418 O O . THR A 1 174 ? 11.814 8.112 -5.569 1.00 74.69 174 THR A O 1
ATOM 1421 N N . ASP A 1 175 ? 10.927 10.171 -5.801 1.00 82.50 175 ASP A N 1
ATOM 1422 C CA . ASP A 1 175 ? 9.701 9.891 -5.071 1.00 82.50 175 ASP A CA 1
ATOM 1423 C C . ASP A 1 175 ? 8.658 9.240 -5.979 1.00 82.50 175 ASP A C 1
ATOM 1425 O O . ASP A 1 175 ? 7.632 8.802 -5.486 1.00 82.50 175 ASP A O 1
ATOM 1429 N N . SER A 1 176 ? 8.911 9.129 -7.287 1.00 86.12 176 SER A N 1
ATOM 1430 C CA . SER A 1 176 ? 7.923 8.644 -8.249 1.00 86.12 176 SER A CA 1
ATOM 1431 C C . SER A 1 176 ? 8.047 7.162 -8.606 1.00 86.12 176 SER A C 1
ATOM 1433 O O . SER A 1 176 ? 7.063 6.590 -9.063 1.00 86.12 176 SER A O 1
ATOM 1435 N N . PHE A 1 177 ? 9.206 6.524 -8.399 1.00 93.00 177 PHE A N 1
ATOM 1436 C CA . PHE A 1 177 ? 9.424 5.125 -8.793 1.00 93.00 177 PHE A CA 1
ATOM 1437 C C . PHE A 1 177 ? 8.921 4.128 -7.742 1.00 93.00 177 PHE A C 1
ATOM 1439 O O . PHE A 1 177 ? 9.301 4.188 -6.569 1.00 93.00 177 PHE A O 1
ATOM 1446 N N . PHE A 1 178 ? 8.114 3.156 -8.156 1.00 95.19 178 PHE A N 1
ATOM 1447 C CA . PHE A 1 178 ? 7.549 2.141 -7.270 1.00 95.19 178 PHE A CA 1
ATOM 1448 C C . PHE A 1 178 ? 7.480 0.781 -7.944 1.00 95.19 178 PHE A C 1
ATOM 1450 O O . PHE A 1 178 ? 7.055 0.672 -9.086 1.00 95.19 178 PHE A O 1
ATOM 1457 N N . TYR A 1 179 ? 7.861 -0.262 -7.213 1.00 96.06 179 TYR A N 1
ATOM 1458 C CA . TYR A 1 179 ? 7.582 -1.636 -7.608 1.00 96.06 179 TYR A CA 1
ATOM 1459 C C . TYR A 1 179 ? 6.151 -1.997 -7.194 1.00 96.06 179 TYR A C 1
ATOM 1461 O O . TYR A 1 179 ? 5.800 -1.852 -6.021 1.00 96.06 179 TYR A O 1
ATOM 1469 N N . GLN A 1 180 ? 5.336 -2.469 -8.136 1.00 96.69 180 GLN A N 1
ATOM 1470 C CA . GLN A 1 180 ? 3.946 -2.841 -7.880 1.00 96.69 180 GLN A CA 1
ATOM 1471 C C . GLN A 1 180 ? 3.839 -4.337 -7.568 1.00 96.69 180 GLN A C 1
ATOM 1473 O O . GLN A 1 180 ? 4.028 -5.188 -8.434 1.00 96.69 180 GLN A O 1
ATOM 1478 N N . GLU A 1 181 ? 3.529 -4.676 -6.312 1.00 94.44 181 GLU A N 1
ATOM 1479 C CA . GLU A 1 181 ? 3.471 -6.077 -5.851 1.00 94.44 181 GLU A CA 1
ATOM 1480 C C . GLU A 1 181 ? 2.222 -6.844 -6.306 1.00 94.44 181 GLU A C 1
ATOM 1482 O O . GLU A 1 181 ? 2.184 -8.068 -6.214 1.00 94.44 181 GLU A O 1
ATOM 1487 N N . ARG A 1 182 ? 1.196 -6.133 -6.772 1.00 95.50 182 ARG A N 1
ATOM 1488 C CA . ARG A 1 182 ? -0.094 -6.686 -7.195 1.00 95.50 182 ARG A CA 1
ATOM 1489 C C . ARG A 1 182 ? -0.516 -6.070 -8.518 1.00 95.50 182 ARG A C 1
ATOM 1491 O O . ARG A 1 182 ? -0.057 -4.983 -8.861 1.00 95.50 182 ARG A O 1
ATOM 1498 N N . ASP A 1 183 ? -1.395 -6.768 -9.229 1.00 97.94 183 ASP A N 1
ATOM 1499 C CA . ASP A 1 183 ? -2.081 -6.226 -10.399 1.00 97.94 183 ASP A CA 1
ATOM 1500 C C . ASP A 1 183 ? -2.766 -4.908 -10.016 1.00 97.94 183 ASP A C 1
ATOM 1502 O O . ASP A 1 183 ? -3.289 -4.766 -8.905 1.00 97.94 183 ASP A O 1
ATOM 1506 N N . PHE A 1 184 ? -2.754 -3.939 -10.926 1.00 98.19 184 PHE A N 1
ATOM 1507 C CA . PHE A 1 184 ? -3.227 -2.589 -10.638 1.00 98.19 184 PHE A CA 1
ATOM 1508 C C . PHE A 1 184 ? -3.891 -1.933 -11.846 1.00 98.19 184 PHE A C 1
ATOM 1510 O O . PHE A 1 184 ? -3.770 -2.378 -12.988 1.00 98.19 184 PHE A O 1
ATOM 1517 N N . ILE A 1 185 ? -4.614 -0.852 -11.578 1.00 98.44 185 ILE A N 1
ATOM 1518 C CA . ILE A 1 185 ? -5.208 0.013 -12.590 1.00 98.44 185 ILE A CA 1
ATOM 1519 C C . ILE A 1 185 ? -4.259 1.186 -12.833 1.00 98.44 185 ILE A C 1
ATOM 1521 O O . ILE A 1 185 ? -3.951 1.952 -11.917 1.00 98.44 185 ILE A O 1
ATOM 1525 N N . GLY A 1 186 ? -3.805 1.319 -14.074 1.00 97.00 186 GLY A N 1
ATOM 1526 C CA . GLY A 1 186 ? -3.005 2.441 -14.547 1.00 97.00 186 GLY A CA 1
ATOM 1527 C C . GLY A 1 186 ? -3.790 3.751 -14.637 1.00 97.00 186 GLY A C 1
ATOM 1528 O O . GLY A 1 186 ? -5.024 3.784 -14.708 1.00 97.00 186 GLY A O 1
ATOM 1529 N N . TYR A 1 187 ? -3.058 4.859 -14.675 1.00 95.81 187 TYR A N 1
ATOM 1530 C CA . TYR A 1 187 ? -3.608 6.213 -14.650 1.00 95.81 187 TYR A CA 1
ATOM 1531 C C . TYR A 1 187 ? -2.836 7.123 -15.618 1.00 95.81 187 TYR A C 1
ATOM 1533 O O . TYR A 1 187 ? -1.675 6.842 -15.932 1.00 95.81 187 TYR A O 1
ATOM 1541 N N . PRO A 1 188 ? -3.442 8.209 -16.138 1.00 93.31 188 PRO A N 1
ATOM 1542 C CA . PRO A 1 188 ? -2.705 9.175 -16.947 1.00 93.31 188 PRO A CA 1
ATOM 1543 C C . PRO A 1 188 ? -1.445 9.676 -16.229 1.00 93.31 188 PRO A C 1
ATOM 1545 O O . PRO A 1 188 ? -1.458 9.852 -15.012 1.00 93.31 188 PRO A O 1
ATOM 1548 N N . HIS A 1 189 ? -0.371 9.923 -16.987 1.00 92.00 189 HIS A N 1
ATOM 1549 C CA . HIS A 1 189 ? 0.927 10.381 -16.460 1.00 92.00 189 HIS A CA 1
ATOM 1550 C C . HIS A 1 189 ? 1.651 9.380 -15.542 1.00 92.00 189 HIS A C 1
ATOM 1552 O O . HIS A 1 189 ? 2.579 9.744 -14.815 1.00 92.00 189 HIS A O 1
ATOM 1558 N N . VAL A 1 190 ? 1.244 8.109 -15.585 1.00 94.81 190 VAL A N 1
ATOM 1559 C CA . VAL A 1 190 ? 1.968 6.985 -14.986 1.00 94.81 190 VAL A CA 1
ATOM 1560 C C . VAL A 1 190 ? 2.530 6.115 -16.101 1.00 94.81 190 VAL A C 1
ATOM 1562 O O . VAL A 1 190 ? 1.800 5.657 -16.983 1.00 94.81 190 VAL A O 1
ATOM 1565 N N . GLN A 1 191 ? 3.834 5.894 -16.044 1.00 96.12 191 GLN A N 1
ATOM 1566 C CA . GLN A 1 191 ? 4.633 5.094 -16.959 1.00 96.12 191 GLN A CA 1
ATOM 1567 C C . GLN A 1 191 ? 4.907 3.727 -16.325 1.00 96.12 191 GLN A C 1
ATOM 1569 O O . GLN A 1 191 ? 5.163 3.648 -15.122 1.00 96.12 191 GLN A O 1
ATOM 1574 N N . GLY A 1 192 ? 4.854 2.662 -17.123 1.00 96.44 192 GLY A N 1
ATOM 1575 C CA . GLY A 1 192 ? 5.217 1.306 -16.710 1.00 96.44 192 GLY A CA 1
ATOM 1576 C C . GLY A 1 192 ? 6.519 0.853 -17.367 1.00 96.44 192 GLY A C 1
ATOM 1577 O O . GLY A 1 192 ? 6.792 1.207 -18.513 1.00 96.44 192 GLY A O 1
ATOM 1578 N N . MET A 1 193 ? 7.322 0.077 -16.638 1.00 95.75 193 MET A N 1
ATOM 1579 C CA . MET A 1 193 ? 8.516 -0.603 -17.144 1.00 95.75 193 MET A CA 1
ATOM 1580 C C . MET A 1 193 ? 8.227 -2.102 -17.283 1.00 95.75 193 MET A C 1
ATOM 1582 O O . MET A 1 193 ? 8.189 -2.824 -16.285 1.00 95.75 193 MET A O 1
ATOM 1586 N N . TYR A 1 194 ? 8.037 -2.575 -18.514 1.00 95.00 194 TYR A N 1
ATOM 1587 C CA . TYR A 1 194 ? 7.647 -3.954 -18.821 1.00 95.00 194 TYR A CA 1
ATOM 1588 C C . TYR A 1 194 ? 8.854 -4.756 -19.297 1.00 95.00 194 TYR A C 1
ATOM 1590 O O . TYR A 1 194 ? 9.495 -4.399 -20.284 1.00 95.00 194 TYR A O 1
ATOM 1598 N N . ALA A 1 195 ? 9.203 -5.828 -18.588 1.00 92.44 195 ALA A N 1
ATOM 1599 C CA . ALA A 1 195 ? 10.415 -6.588 -18.880 1.00 92.44 195 ALA A CA 1
ATOM 1600 C C . ALA A 1 195 ? 10.368 -7.249 -20.270 1.00 92.44 195 ALA A C 1
ATOM 1602 O O . ALA A 1 195 ? 9.383 -7.893 -20.629 1.00 92.44 195 ALA A O 1
ATOM 1603 N N . LYS A 1 196 ? 11.449 -7.111 -21.049 1.00 91.19 196 LYS A N 1
ATOM 1604 C CA . LYS A 1 196 ? 11.555 -7.665 -22.414 1.00 91.19 196 LYS A CA 1
ATOM 1605 C C . LYS A 1 196 ? 12.131 -9.076 -22.462 1.00 91.19 196 LYS A C 1
ATOM 1607 O O . LYS A 1 196 ? 11.749 -9.869 -23.316 1.00 91.19 196 LYS A O 1
ATOM 1612 N N . THR A 1 197 ? 13.112 -9.357 -21.611 1.00 78.62 197 THR A N 1
ATOM 1613 C CA . THR A 1 197 ? 14.029 -10.497 -21.791 1.00 78.62 197 THR A CA 1
ATOM 1614 C C . THR A 1 197 ? 13.975 -11.526 -20.668 1.00 78.62 197 THR A C 1
ATOM 1616 O O . THR A 1 197 ? 14.355 -12.674 -20.885 1.00 78.62 197 THR A O 1
ATOM 1619 N N . HIS A 1 198 ? 13.516 -11.136 -19.479 1.00 85.31 198 HIS A N 1
ATOM 1620 C CA . HIS A 1 198 ? 13.521 -11.968 -18.280 1.00 85.31 198 HIS A CA 1
ATOM 1621 C C . HIS A 1 198 ? 12.276 -11.701 -17.435 1.00 85.31 198 HIS A C 1
ATOM 1623 O O . HIS A 1 198 ? 11.771 -10.580 -17.414 1.00 85.31 198 HIS A O 1
ATOM 1629 N N . GLU A 1 199 ? 11.797 -12.724 -16.733 1.00 85.88 199 GLU A N 1
ATOM 1630 C CA . GLU A 1 199 ? 10.740 -12.586 -15.737 1.00 85.88 199 GLU A CA 1
ATOM 1631 C C . GLU A 1 199 ? 11.372 -12.207 -14.399 1.00 85.88 199 GLU A C 1
ATOM 1633 O O . GLU A 1 199 ? 12.060 -13.011 -13.781 1.00 85.88 199 GLU A O 1
ATOM 1638 N N . TRP A 1 200 ? 11.162 -10.966 -13.972 1.00 87.94 200 TRP A N 1
ATOM 1639 C CA . TRP A 1 200 ? 11.793 -10.434 -12.772 1.00 87.94 200 TRP A CA 1
ATOM 1640 C C . TRP A 1 200 ? 11.086 -10.925 -11.515 1.00 87.94 200 TRP A C 1
ATOM 1642 O O . TRP A 1 200 ? 9.865 -10.824 -11.381 1.00 87.94 200 TRP A O 1
ATOM 1652 N N . THR A 1 201 ? 11.867 -11.379 -10.543 1.00 93.31 201 THR A N 1
ATOM 1653 C CA . THR A 1 201 ? 11.367 -11.644 -9.196 1.00 93.31 201 THR A CA 1
ATOM 1654 C C . THR A 1 201 ? 11.114 -10.340 -8.438 1.00 93.31 201 THR A C 1
ATOM 1656 O O . THR A 1 201 ? 11.687 -9.284 -8.730 1.00 93.31 201 THR A O 1
ATOM 1659 N N . LYS A 1 202 ? 10.315 -10.426 -7.366 1.00 93.44 202 LYS A N 1
ATOM 1660 C CA . LYS A 1 202 ? 10.077 -9.304 -6.445 1.00 93.44 202 LYS A CA 1
ATOM 1661 C C . LYS A 1 202 ? 11.371 -8.663 -5.943 1.00 93.44 202 LYS A C 1
ATOM 1663 O O . LYS A 1 202 ? 11.477 -7.440 -5.913 1.00 93.44 202 LYS A O 1
ATOM 1668 N N . ASN A 1 203 ? 12.357 -9.472 -5.565 1.00 94.50 203 ASN A N 1
ATOM 1669 C CA . ASN A 1 203 ? 13.603 -8.960 -5.000 1.00 94.50 203 ASN A CA 1
ATOM 1670 C C . ASN A 1 203 ? 14.466 -8.263 -6.054 1.00 94.50 203 ASN A C 1
ATOM 1672 O O . ASN A 1 203 ? 15.045 -7.222 -5.757 1.00 94.50 203 ASN A O 1
ATOM 1676 N N . GLU A 1 204 ? 14.513 -8.778 -7.281 1.00 92.94 204 GLU A N 1
ATOM 1677 C CA . GLU A 1 204 ? 15.240 -8.126 -8.375 1.00 92.94 204 GLU A CA 1
ATOM 1678 C C . GLU A 1 204 ? 14.581 -6.798 -8.759 1.00 92.94 204 GLU A C 1
ATOM 1680 O O . GLU A 1 204 ? 15.275 -5.797 -8.934 1.00 92.94 204 GLU A O 1
ATOM 1685 N N . GLY A 1 205 ? 13.245 -6.755 -8.817 1.00 93.31 205 GLY A N 1
ATOM 1686 C CA . GLY A 1 205 ? 12.494 -5.526 -9.077 1.00 93.31 205 GLY A CA 1
ATOM 1687 C C . GLY A 1 205 ? 12.697 -4.468 -7.988 1.00 93.31 205 GLY A C 1
ATOM 1688 O O . GLY A 1 205 ? 12.977 -3.308 -8.292 1.00 93.31 205 GLY A O 1
ATOM 1689 N N . LEU A 1 206 ? 12.634 -4.860 -6.710 1.00 94.19 206 LEU A N 1
ATOM 1690 C CA . LEU A 1 206 ? 12.925 -3.968 -5.580 1.00 94.19 206 LEU A CA 1
ATOM 1691 C C . LEU A 1 206 ? 14.376 -3.474 -5.593 1.00 94.19 206 LEU A C 1
ATOM 1693 O O . LEU A 1 206 ? 14.631 -2.293 -5.345 1.00 94.19 206 LEU A O 1
ATOM 1697 N N . PHE A 1 207 ? 15.321 -4.357 -5.914 1.00 92.62 207 PHE A N 1
ATOM 1698 C CA . PHE A 1 207 ? 16.729 -4.008 -6.026 1.00 92.62 207 PHE A CA 1
ATOM 1699 C C . PHE A 1 207 ? 16.967 -2.997 -7.147 1.00 92.62 207 PHE A C 1
ATOM 1701 O O . PHE A 1 207 ? 17.538 -1.935 -6.899 1.00 92.62 207 PHE A O 1
ATOM 1708 N N . LEU A 1 208 ? 16.457 -3.257 -8.351 1.00 92.06 208 LEU A N 1
ATOM 1709 C CA . LEU A 1 208 ? 16.554 -2.327 -9.471 1.00 92.06 208 LEU A CA 1
ATOM 1710 C C . LEU A 1 208 ? 15.899 -0.979 -9.144 1.00 92.06 208 LEU A C 1
ATOM 1712 O O . LEU A 1 208 ? 16.496 0.066 -9.394 1.00 92.06 208 LEU A O 1
ATOM 1716 N N . ASN A 1 209 ? 14.717 -0.990 -8.523 1.00 92.81 209 ASN A N 1
ATOM 1717 C CA . ASN A 1 209 ? 14.041 0.224 -8.071 1.00 92.81 209 ASN A CA 1
ATOM 1718 C C . ASN A 1 209 ? 14.930 1.044 -7.114 1.00 92.81 209 ASN A C 1
ATOM 1720 O O . ASN A 1 209 ? 15.014 2.265 -7.231 1.00 92.81 209 ASN A O 1
ATOM 1724 N N . SER A 1 210 ? 15.651 0.381 -6.201 1.00 90.69 210 SER A N 1
ATOM 1725 C CA . SER A 1 210 ? 16.594 1.045 -5.290 1.00 90.69 210 SER A CA 1
ATOM 1726 C C . SER A 1 210 ? 17.796 1.662 -6.018 1.00 90.69 210 SER A C 1
ATOM 1728 O O . SER A 1 210 ? 18.191 2.787 -5.706 1.00 90.69 210 SER A O 1
ATOM 1730 N N . VAL A 1 211 ? 18.330 0.973 -7.033 1.00 90.38 211 VAL A N 1
ATOM 1731 C CA . VAL A 1 211 ? 19.435 1.465 -7.867 1.00 90.38 211 VAL A CA 1
ATOM 1732 C C . VAL A 1 211 ? 18.990 2.689 -8.667 1.00 90.38 211 VAL A C 1
ATOM 1734 O O . VAL A 1 211 ? 19.677 3.708 -8.634 1.00 90.38 211 VAL A O 1
ATOM 1737 N N . ILE A 1 212 ? 17.818 2.636 -9.312 1.00 90.12 212 ILE A N 1
ATOM 1738 C CA . ILE A 1 212 ? 17.249 3.763 -10.068 1.00 90.12 212 ILE A CA 1
ATOM 1739 C C . ILE A 1 212 ? 17.067 4.981 -9.156 1.00 90.12 212 ILE A C 1
ATOM 1741 O O . ILE A 1 212 ? 17.543 6.067 -9.479 1.00 90.12 212 ILE A O 1
ATOM 1745 N N . LYS A 1 213 ? 16.454 4.808 -7.978 1.00 89.06 213 LYS A N 1
ATOM 1746 C CA . LYS A 1 213 ? 16.283 5.908 -7.015 1.00 89.06 213 LYS A CA 1
ATOM 1747 C C . LYS A 1 213 ? 17.608 6.496 -6.541 1.00 89.06 213 LYS A C 1
ATOM 1749 O O . LYS A 1 213 ? 17.704 7.705 -6.357 1.00 89.06 213 LYS A O 1
ATOM 1754 N N . SER A 1 214 ? 18.624 5.657 -6.341 1.00 87.12 214 SER A N 1
ATOM 1755 C CA . SER A 1 214 ? 19.964 6.113 -5.968 1.00 87.12 214 SER A CA 1
ATOM 1756 C C . SER A 1 214 ? 20.612 6.939 -7.084 1.00 87.12 214 SER A C 1
ATOM 1758 O O . SER A 1 214 ? 21.173 7.996 -6.806 1.00 87.12 214 SER A O 1
ATOM 1760 N N . LEU A 1 215 ? 20.483 6.499 -8.341 1.00 86.06 215 LEU A N 1
ATOM 1761 C CA . LEU A 1 215 ? 21.006 7.201 -9.520 1.00 86.06 215 LEU A CA 1
ATOM 1762 C C . LEU A 1 215 ? 20.341 8.565 -9.735 1.00 86.06 215 LEU A C 1
ATOM 1764 O O . LEU A 1 215 ? 21.019 9.532 -10.069 1.00 86.06 215 LEU A O 1
ATOM 1768 N N . LEU A 1 216 ? 19.025 8.645 -9.531 1.00 85.25 216 LEU A N 1
ATOM 1769 C CA . LEU A 1 216 ? 18.247 9.870 -9.732 1.00 85.25 216 LEU A CA 1
ATOM 1770 C C . LEU A 1 216 ? 18.345 10.855 -8.562 1.00 85.25 216 LEU A C 1
ATOM 1772 O O . LEU A 1 216 ? 17.915 11.998 -8.679 1.00 85.25 216 LEU A O 1
ATOM 1776 N N . LYS A 1 217 ? 18.914 10.447 -7.425 1.00 83.62 217 LYS A N 1
ATOM 1777 C CA . LYS A 1 217 ? 18.986 11.290 -6.232 1.00 83.62 217 LYS A CA 1
ATOM 1778 C C . LYS A 1 217 ? 19.751 12.588 -6.503 1.00 83.62 217 LYS A C 1
ATOM 1780 O O . LYS A 1 217 ? 20.953 12.566 -6.757 1.00 83.62 217 LYS A O 1
ATOM 1785 N N . GLY A 1 218 ? 19.062 13.723 -6.365 1.00 75.31 218 GLY A N 1
ATOM 1786 C CA . GLY A 1 218 ? 19.629 15.050 -6.620 1.00 75.31 218 GLY A CA 1
ATOM 1787 C C . GLY A 1 218 ? 19.767 15.391 -8.107 1.00 75.31 218 GLY A C 1
ATOM 1788 O O . GLY A 1 218 ? 20.450 16.357 -8.443 1.00 75.31 218 GLY A O 1
ATOM 1789 N N . GLN A 1 219 ? 19.143 14.607 -8.989 1.00 72.56 219 GLN A N 1
ATOM 1790 C CA . GLN A 1 219 ? 19.040 14.864 -10.421 1.00 72.56 219 GLN A CA 1
ATOM 1791 C C . GLN A 1 219 ? 17.564 15.009 -10.810 1.00 72.56 219 GLN A C 1
ATOM 1793 O O . GLN A 1 219 ? 16.705 14.297 -10.297 1.00 72.56 219 GLN A O 1
ATOM 1798 N N . TYR A 1 220 ? 17.269 15.905 -11.755 1.00 70.12 220 TYR A N 1
ATOM 1799 C CA . TYR A 1 220 ? 15.916 16.099 -12.306 1.00 70.12 220 TYR A CA 1
ATOM 1800 C C . TYR A 1 220 ? 14.830 16.458 -11.270 1.00 70.12 220 TYR A C 1
ATOM 1802 O O . TYR A 1 220 ? 13.644 16.283 -11.540 1.00 70.12 220 TYR A O 1
ATOM 1810 N N . ASP A 1 221 ? 15.230 16.966 -10.102 1.00 65.06 221 ASP A N 1
ATOM 1811 C CA . ASP A 1 221 ? 14.336 17.592 -9.129 1.00 65.06 221 ASP A CA 1
ATOM 1812 C C . ASP A 1 221 ? 14.227 19.084 -9.498 1.00 65.06 221 ASP A C 1
ATOM 1814 O O . ASP A 1 221 ? 15.250 19.775 -9.556 1.00 65.06 221 ASP A O 1
ATOM 1818 N N . PHE A 1 222 ? 13.015 19.560 -9.809 1.00 56.84 222 PHE A N 1
ATOM 1819 C CA . PHE A 1 222 ? 12.738 20.934 -10.261 1.00 56.84 222 PHE A CA 1
ATOM 1820 C C . PHE A 1 222 ? 12.017 21.757 -9.191 1.00 56.84 222 PHE A C 1
ATOM 1822 O O . PHE A 1 222 ? 11.150 21.192 -8.484 1.00 56.84 222 PHE A O 1
#

InterPro domains:
  IPR000055 Type I restriction modification DNA specificity domain [PF01420] (104-215)
  IPR044946 Type I restriction modification DNA specificity domain superfamily [G3DSA:3.90.220.20] (93-220)

Radius of gyration: 22.84 Å; chains: 1; bounding box: 60×38×56 Å

Secondary structure (DSSP, 8-state):
------S-----TT------TTS-HHHHHHHHHHHHTTGGGS-TTS---HHHHHH------B-TTSSB-HHHHHHHHHHHHHHHHHHHHHHHTS--SPPPP--TT-----HHHHEEEEEPPB----HHHH--TT--EEEE-S-SSGGGEEEEESSPPSB-TT-EEEESS-S-STTT-EE--S-BBB-TTEEEEEESSS---HHHHHHHHHHHHHHHTTSS--

Organism: NCBI:txid408170

Foldseek 3Di:
DFDDDDDDDDDDPPDDDDPCVVADSQLRRLVSVQVVVCCVVADPVRHDDPVNVVVDDTDADADPVRHGDRVCSNVVSVVVVVVVVVVVVVVVPDDPDDDDDDCVPPDDDDLVVFWDKDAFDAPPDDPVVAADPPFDAFEQDQDLPPQSGPHGHVDDQRAAAQKWKAFPPDLARLSGTGHGRGRHHGDPRMMITHGDPDDDDPVRSVVVNVVSSVVCVVHPRD

Sequence (222 aa):
SFFYQEEPFLSGRDIYYVDTRKYSANVCRFIATCLQTIVFKYPYNFGLFPELLKDERIMLPVDSKGELNWMYMEEYMQKVMEEVESSIENLSQTDNRKHEVNISEWKEFVIGDLFDIHPTKSYKKINIELFEEDGTNPVVVNTGFNNGIGGYANLECTEKAGTITFTDTAAKSTDSFFYQERDFIGYPHVQGMYAKTHEWTKNEGLFLNSVIKSLLKGQYDF

pLDDT: mean 90.76, std 6.87, range [56.84, 98.44]